Protein 3HFO (pdb70)

CATH classification: 2.30.30.100

Solvent-accessible surface area: 11134 Å² total; per-residue (Å²): 206,56,71,116,19,3,69,117,49,9,82,55,16,29,127,86,131,32,62,0,33,0,38,1,34,33,26,82,27,36,108,7,30,2,136,50,42,31,126,69,0,0,1,4,11,23,140,46,125,87,59,11,13,0,40,15,65,0,0,0,19,3,3,43,159,194,45,81,123,79,91,61,100,100,20,60,75,30,41,151,103,131,32,50,0,38,0,49,3,114,35,47,79,27,22,88,1,40,3,121,44,44,27,130,64,0,0,3,4,22,40,123,96,135,96,40,6,12,0,36,63,76,0,28,51,109,50,48,87,53,216,204,89,54,118,18,5,71,142,64,9,66,84,21,23,142,104,105,30,66,0,40,0,35,28,56,109,29,93,28,57,108,8,23,0,107,99,40,86,125,78,3,1,0,6,11,53,155,94,154,163,73,44,124,7,142,17,84,41,1,0,27,4,7,36,111,163

Nearest PDB structures (foldseek):
  3hfo-assembly1_B  TM=1.015E+00  e=7.539E-12  Synechocystis sp. PCC 6803
  3m4g-assembly1_F  TM=8.958E-01  e=3.807E-05  Pseudomonas aeruginosa
  4mmk-assembly1_A  TM=8.936E-01  e=5.067E-05  Pseudomonas aeruginosa PAO1
  4mml-assembly1_A  TM=9.543E-01  e=1.418E-04  Pseudomonas aeruginosa PAO1
  8bvj-assembly1_X  TM=8.666E-01  e=1.265E-04  Pseudomonas aeruginosa

Organism: Synechocystis sp. (strain ATCC 27184 / PCC 6803 / Kazusa) (NCBI:txid1111708)

Sequence (197 aa):
DSGLPSSVRRQVQLLIKDQTPVEIKLLTGDSLFGTTIRWQDTTDGLGLVDDSERSTIVRLAAIAYITPRDSGLPSSVRQQVQQLLIKDQTPVEIKLLTGDSLFGTIRRWQDTTDGLGLVDDDSSERRSSTIVRLAAIAYITPRRDSGLPSSVRQQVQQLLIKDQTPVEIKLLTGDSLFGTTIRWQDTDGLGLVVDDSERSTIVRRLAAIAYITPRR

Structure (mmCIF, N/CA/C/O backbone):
data_3HFO
#
_entry.id   3HFO
#
_cell.length_a   81.470
_cell.length_b   86.160
_cell.length_c   103.180
_cell.angle_alpha   90.000
_cell.angle_beta   90.000
_cell.angle_gamma   90.000
#
_symmetry.space_group_name_H-M   'F 2 2 2'
#
loop_
_entity.id
_entity.type
_entity.pdbx_description
1 polymer 'Ssr3341 protein'
2 water water
#
loop_
_atom_site.group_PDB
_atom_site.id
_atom_site.type_symbol
_atom_site.label_atom_id
_atom_site.label_alt_id
_atom_site.label_comp_id
_atom_site.label_asym_id
_atom_site.label_entity_id
_atom_site.label_seq_id
_atom_site.pdbx_PDB_ins_code
_atom_site.Cartn_x
_atom_site.Cartn_y
_atom_site.Cartn_z
_atom_site.occupancy
_atom_site.B_iso_or_equiv
_atom_site.auth_seq_id
_atom_site.auth_comp_id
_atom_site.auth_asym_id
_atom_site.auth_atom_id
_atom_site.pdbx_PDB_model_num
ATOM 1 N N . ASP A 1 5 ? 10.965 25.729 2.473 1.00 22.69 5 ASP A N 1
ATOM 2 C CA . ASP A 1 5 ? 11.187 24.485 1.672 1.00 24.15 5 ASP A CA 1
ATOM 3 C C . ASP A 1 5 ? 9.993 23.520 1.780 1.00 23.49 5 ASP A C 1
ATOM 4 O O . ASP A 1 5 ? 9.688 23.066 2.869 1.00 25.94 5 ASP A O 1
ATOM 9 N N . SER A 1 6 ? 9.336 23.163 0.682 1.00 21.75 6 SER A N 1
ATOM 10 C CA . SER A 1 6 ? 8.188 22.252 0.809 1.00 19.23 6 SER A CA 1
ATOM 11 C C . SER A 1 6 ? 8.676 20.818 0.716 1.00 15.68 6 SER A C 1
ATOM 12 O O . SER A 1 6 ? 9.371 20.483 -0.244 1.00 16.32 6 SER A O 1
ATOM 15 N N . GLY A 1 7 ? 8.311 19.963 1.688 1.00 13.13 7 GLY A N 1
ATOM 16 C CA . GLY A 1 7 ? 8.641 18.547 1.656 1.00 13.92 7 GLY A CA 1
ATOM 17 C C . GLY A 1 7 ? 7.735 17.769 0.744 1.00 12.38 7 GLY A C 1
ATOM 18 O O . GLY A 1 7 ? 7.925 16.538 0.616 1.00 12.79 7 GLY A O 1
ATOM 19 N N . LEU A 1 8 ? 6.748 18.413 0.108 1.00 10.89 8 LEU A N 1
ATOM 20 C CA . LEU A 1 8 ? 5.752 17.692 -0.751 1.00 9.42 8 LEU A CA 1
ATOM 21 C C . LEU A 1 8 ? 5.697 18.419 -2.100 1.00 8.68 8 LEU A C 1
ATOM 22 O O . LEU A 1 8 ? 4.683 19.038 -2.454 1.00 10.55 8 LEU A O 1
ATOM 27 N N . PRO A 1 9 ? 6.803 18.376 -2.849 1.00 9.05 9 PRO A N 1
ATOM 28 C CA . PRO A 1 9 ? 6.866 19.265 -4.034 1.00 9.45 9 PRO A CA 1
ATOM 29 C C . PRO A 1 9 ? 5.817 18.854 -5.112 1.00 9.01 9 PRO A C 1
ATOM 30 O O . PRO A 1 9 ? 5.293 19.738 -5.789 1.00 11.17 9 PRO A O 1
ATOM 34 N N . SER A 1 10 ? 5.450 17.567 -5.278 1.00 9.63 10 SER A N 1
ATOM 35 C CA A SER A 1 10 ? 4.421 17.226 -6.265 0.84 10.51 10 SER A CA 1
ATOM 36 C CA B SER A 1 10 ? 4.445 17.263 -6.295 0.16 10.20 10 SER A CA 1
ATOM 37 C C . SER A 1 10 ? 3.122 17.949 -5.958 1.00 10.97 10 SER A C 1
ATOM 38 O O . SER A 1 10 ? 2.491 18.571 -6.819 1.00 12.27 10 SER A O 1
ATOM 43 N N . VAL A 1 11 ? 2.716 17.842 -4.705 1.00 9.85 11 VAL A N 1
ATOM 44 C CA . VAL A 1 11 ? 1.505 18.476 -4.235 1.00 10.42 11 VAL A CA 1
ATOM 45 C C . VAL A 1 11 ? 1.623 19.992 -4.328 1.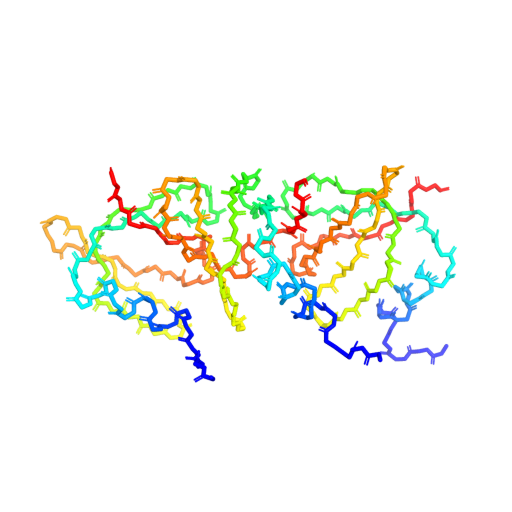00 10.89 11 VAL A C 1
ATOM 46 O O . VAL A 1 11 ? 0.697 20.640 -4.788 1.00 10.89 11 VAL A O 1
ATOM 50 N N . ARG A 1 12 ? 2.737 20.544 -3.886 1.00 11.31 12 ARG A N 1
ATOM 51 C CA A ARG A 1 12 ? 2.930 22.010 -3.887 0.59 12.54 12 ARG A CA 1
ATOM 52 C CA B ARG A 1 12 ? 2.934 22.002 -3.890 0.41 11.71 12 ARG A CA 1
ATOM 53 C C . ARG A 1 12 ? 2.844 22.560 -5.316 1.00 11.60 12 ARG A C 1
ATOM 54 O O . ARG A 1 12 ? 2.234 23.598 -5.560 1.00 12.03 12 ARG A O 1
ATOM 69 N N . GLN A 1 13 ? 3.512 21.895 -6.246 1.00 11.25 13 GLN A N 1
ATOM 70 C CA . GLN A 1 13 ? 3.547 22.384 -7.617 1.00 10.55 13 GLN A CA 1
ATOM 71 C C . GLN A 1 13 ? 2.164 22.308 -8.238 1.00 10.21 13 GLN A C 1
ATOM 72 O O . GLN A 1 13 ? 1.731 23.227 -8.951 1.00 12.26 13 GLN A O 1
ATOM 78 N N . VAL A 1 14 ? 1.406 21.257 -7.950 1.00 8.54 14 VAL A N 1
ATOM 79 C CA . VAL A 1 14 ? 0.041 21.239 -8.483 1.00 9.26 14 VAL A CA 1
ATOM 80 C C . VAL A 1 14 ? -0.799 22.313 -7.817 1.00 9.86 14 VAL A C 1
ATOM 81 O O . VAL A 1 14 ? -1.632 22.968 -8.488 1.00 11.93 14 VAL A O 1
ATOM 85 N N . GLN A 1 15 ? -0.621 22.492 -6.500 1.00 10.35 15 GLN A N 1
ATOM 86 C CA . GLN A 1 15 ? -1.341 23.567 -5.837 1.00 12.91 15 GLN A CA 1
ATOM 87 C C . GLN A 1 15 ? -1.080 24.975 -6.397 1.00 12.59 15 GLN A C 1
ATOM 88 O O . GLN A 1 15 ? -1.986 25.786 -6.512 1.00 14.57 15 GLN A O 1
ATOM 94 N N . LEU A 1 16 ? 0.138 25.255 -6.824 1.00 11.98 16 LEU A N 1
ATOM 95 C CA . LEU A 1 16 ? 0.443 26.543 -7.486 1.00 13.25 16 LEU A CA 1
ATOM 96 C C . LEU A 1 16 ? -0.307 26.666 -8.804 1.00 11.40 16 LEU A C 1
ATOM 97 O O . LEU A 1 16 ? -0.823 27.740 -9.143 1.00 13.18 16 LEU A O 1
ATOM 102 N N . LEU A 1 17 ? -0.403 25.562 -9.539 1.00 9.86 17 LEU A N 1
ATOM 103 C CA . LEU A 1 17 ? -1.131 25.586 -10.813 1.00 9.80 17 LEU A CA 1
ATOM 104 C C . LEU A 1 17 ? -2.627 25.841 -10.553 1.00 9.79 17 LEU A C 1
ATOM 105 O O . LEU A 1 17 ? -3.300 26.523 -11.336 1.00 10.39 17 LEU A O 1
ATOM 110 N N . ILE A 1 18 ? -3.160 25.281 -9.458 1.00 9.94 18 ILE A N 1
ATOM 111 C CA . ILE A 1 18 ? -4.557 25.501 -9.096 1.00 11.14 18 ILE A CA 1
ATOM 112 C C . ILE A 1 18 ? -4.776 26.963 -8.679 1.00 12.59 18 ILE A C 1
ATOM 113 O O . ILE A 1 18 ? -5.671 27.628 -9.178 1.00 11.63 18 ILE A O 1
ATOM 118 N N . LYS A 1 19 ? -3.910 27.454 -7.793 1.00 13.22 19 LYS A N 1
ATOM 119 C CA . LYS A 1 19 ? -4.054 28.821 -7.312 1.00 14.60 19 LYS A CA 1
ATOM 120 C C . LYS A 1 19 ? -3.983 29.846 -8.448 1.00 14.82 19 LYS A C 1
ATOM 121 O O . LYS A 1 19 ? -4.793 30.815 -8.504 1.00 17.32 19 LYS A O 1
ATOM 127 N N . ASP A 1 20 ? -3.000 29.672 -9.327 1.00 14.75 20 ASP A N 1
ATOM 128 C CA . ASP A 1 20 ? -2.770 30.597 -10.408 1.00 15.91 20 ASP A CA 1
ATOM 129 C C . ASP A 1 20 ? -3.704 30.359 -11.589 1.00 14.15 20 ASP A C 1
ATOM 130 O O . ASP A 1 20 ? -3.701 31.148 -12.542 1.00 16.10 20 ASP A O 1
ATOM 135 N N . GLN A 1 21 ? -4.482 29.270 -11.552 1.00 12.65 21 GLN A N 1
ATOM 136 C CA . GLN A 1 21 ? -5.370 28.894 -12.682 1.00 12.72 21 GLN A CA 1
ATOM 137 C C . GLN A 1 21 ? -4.541 28.842 -13.944 1.00 11.55 21 GLN A C 1
ATOM 138 O O . GLN A 1 21 ? -4.914 29.346 -14.989 1.00 14.14 21 GLN A O 1
ATOM 144 N N . THR A 1 22 ? -3.400 28.178 -13.859 1.00 11.66 22 THR A N 1
ATOM 145 C CA . THR A 1 22 ? -2.482 28.099 -14.975 1.00 12.38 22 THR A CA 1
ATOM 146 C C . THR A 1 22 ? -2.975 27.032 -15.966 1.00 11.66 22 THR A C 1
ATOM 147 O O . THR A 1 22 ? -3.187 25.873 -15.605 1.00 11.55 22 THR A O 1
ATOM 151 N N . PRO A 1 23 ? -3.152 27.386 -17.234 1.00 12.04 23 PRO A N 1
ATOM 152 C CA . PRO A 1 23 ? -3.506 26.326 -18.188 1.00 12.67 23 PRO A CA 1
ATOM 153 C C . PRO A 1 23 ? -2.394 25.291 -18.294 1.00 9.82 23 PRO A C 1
ATOM 154 O O . PRO A 1 23 ? -1.221 25.639 -18.350 1.00 11.26 23 PRO A O 1
ATOM 158 N N . VAL A 1 24 ? -2.783 24.028 -18.430 1.00 9.44 24 VAL A N 1
ATOM 159 C CA . VAL A 1 24 ? -1.815 22.938 -18.490 1.00 9.47 24 VAL A CA 1
ATOM 160 C C . VAL A 1 24 ? -2.179 21.941 -19.591 1.00 8.35 24 VAL A C 1
ATOM 161 O O . VAL A 1 24 ? -3.315 21.894 -20.126 1.00 10.33 24 VAL A O 1
ATOM 165 N N . GLU A 1 25 ? -1.176 21.139 -19.917 1.00 8.51 25 GLU A N 1
ATOM 166 C CA . GLU A 1 25 ? -1.359 19.901 -20.645 1.00 8.51 25 GLU A CA 1
ATOM 167 C C . GLU A 1 25 ? -1.149 18.769 -19.667 1.00 7.92 25 GLU A C 1
ATOM 168 O O . GLU A 1 25 ? -0.168 18.792 -18.892 1.00 8.84 25 GLU A O 1
ATOM 174 N N . ILE A 1 26 ? -2.061 17.801 -19.675 1.00 7.55 26 ILE A N 1
ATOM 175 C CA . ILE A 1 26 ? -1.872 16.605 -18.913 1.00 7.71 26 ILE A CA 1
ATOM 176 C C . ILE A 1 26 ? -1.726 15.447 -19.895 1.00 7.41 26 ILE A C 1
ATOM 177 O O . ILE A 1 26 ? -2.670 15.108 -20.622 1.00 7.68 26 ILE A O 1
ATOM 182 N N . LYS A 1 27 ? -0.536 14.861 -19.955 1.00 7.50 27 LYS A N 1
ATOM 183 C CA . LYS A 1 27 ? -0.305 13.689 -20.800 1.00 7.16 27 LYS A CA 1
ATOM 184 C C . LYS A 1 27 ? -0.697 12.462 -19.987 1.00 6.76 27 LYS A C 1
ATOM 185 O O . LYS A 1 27 ? -0.193 12.279 -18.867 1.00 7.43 27 LYS A O 1
ATOM 191 N N . LEU A 1 28 ? -1.599 11.663 -20.552 1.00 7.03 28 LEU A N 1
ATOM 192 C CA . LEU A 1 28 ? -2.060 10.460 -19.887 1.00 7.17 28 LEU A CA 1
ATOM 193 C C . LEU A 1 28 ? -1.238 9.247 -20.315 1.00 7.45 28 LEU A C 1
ATOM 194 O O . LEU A 1 28 ? -0.598 9.277 -21.369 1.00 7.83 28 LEU A O 1
ATOM 199 N N . LEU A 1 29 ? -1.320 8.168 -19.523 1.00 7.69 29 LEU A N 1
ATOM 200 C CA . LEU A 1 29 ? -0.609 6.945 -19.865 1.00 8.34 29 LEU A CA 1
ATOM 201 C C . LEU A 1 29 ? -1.210 6.253 -21.089 1.00 8.88 29 LEU A C 1
ATOM 202 O O . LEU A 1 29 ? -0.656 5.270 -21.561 1.00 11.09 29 LEU A O 1
ATOM 207 N N . THR A 1 30 ? -2.338 6.741 -21.613 1.00 8.62 30 THR A N 1
ATOM 208 C CA . THR A 1 30 ? -2.859 6.278 -22.911 1.00 9.28 30 THR A CA 1
ATOM 209 C C . THR A 1 30 ? -2.018 6.830 -24.068 1.00 9.76 30 THR A C 1
ATOM 210 O O . THR A 1 30 ? -2.180 6.410 -25.2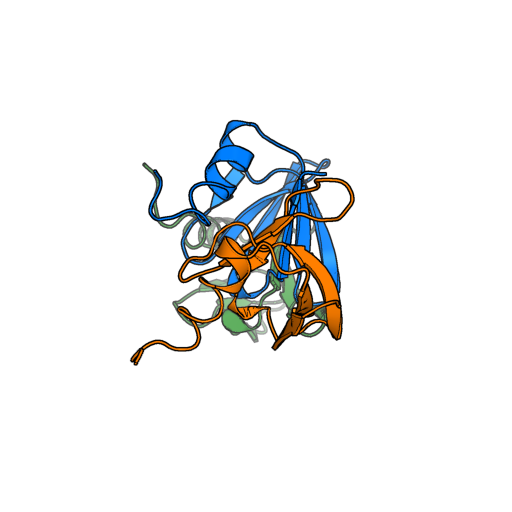04 1.00 11.90 30 THR A O 1
ATOM 214 N N . GLY A 1 31 ? -1.150 7.813 -23.787 1.00 8.91 31 GLY A N 1
ATOM 215 C CA . GLY A 1 31 ? -0.415 8.478 -24.850 1.00 8.87 31 GLY A CA 1
ATOM 216 C C . GLY A 1 31 ? -1.120 9.732 -25.343 1.00 9.53 31 GLY A C 1
ATOM 217 O O . GLY A 1 31 ? -0.505 10.512 -26.094 1.00 10.47 31 GLY A O 1
ATOM 218 N N . ASP A 1 32 ? -2.368 9.967 -24.907 1.00 9.36 32 ASP A N 1
ATOM 219 C CA . ASP A 1 32 ? -3.112 11.122 -25.372 1.00 9.84 32 ASP A CA 1
ATOM 220 C C . ASP A 1 32 ? -3.099 12.209 -24.281 1.00 7.86 32 ASP A C 1
ATOM 221 O O . ASP A 1 32 ? -2.940 11.885 -23.089 1.00 8.70 32 ASP A O 1
ATOM 226 N N . SER A 1 33 ? -3.349 13.454 -24.656 1.00 10.48 33 SER A N 1
ATOM 227 C CA . SER A 1 33 ? -3.310 14.518 -23.680 1.00 9.81 33 SER A CA 1
ATOM 228 C C . SER A 1 33 ? -4.645 15.187 -23.534 1.00 11.07 33 SER A C 1
ATOM 229 O O . SER A 1 33 ? -5.457 15.216 -24.469 1.00 11.41 33 SER A O 1
ATOM 232 N N . LEU A 1 34 ? -4.832 15.800 -22.358 1.00 9.07 34 LEU A N 1
ATOM 233 C CA . LEU A 1 34 ? -5.948 16.678 -22.048 1.00 9.19 34 LEU A CA 1
ATOM 234 C C . LEU A 1 34 ? -5.389 18.067 -21.800 1.00 8.05 34 LEU A C 1
ATOM 235 O O . LEU A 1 34 ? -4.263 18.217 -21.395 1.00 9.44 34 LEU A O 1
ATOM 240 N N . PHE A 1 35 ? -6.215 19.080 -22.041 1.00 8.73 35 PHE A N 1
ATOM 241 C CA . PHE A 1 35 ? -5.793 20.478 -21.909 1.00 9.47 35 PHE A CA 1
ATOM 242 C C . PHE A 1 35 ? -6.834 21.185 -21.077 1.00 9.00 35 PHE A C 1
ATOM 243 O O . PHE A 1 35 ? -8.045 21.029 -21.330 1.00 12.73 35 PHE A O 1
ATOM 251 N N . GLY A 1 36 ? -6.403 21.971 -20.082 1.00 8.78 36 GLY A N 1
ATOM 252 C CA . GLY A 1 36 ? -7.376 22.647 -19.236 1.00 10.55 36 GLY A CA 1
ATOM 253 C C . GLY A 1 36 ? -6.696 23.277 -18.054 1.00 10.12 36 GLY A C 1
ATOM 254 O O . GLY A 1 36 ? -5.488 23.503 -18.059 1.00 12.15 36 GLY A O 1
ATOM 255 N N . THR A 1 37 ? -7.494 23.610 -17.050 1.00 8.91 37 THR A N 1
ATOM 256 C CA A THR A 1 37 ? -7.033 24.221 -15.810 0.66 9.19 37 THR A CA 1
ATOM 257 C CA B THR A 1 37 ? -6.962 24.161 -15.817 0.34 9.34 37 THR A CA 1
ATOM 258 C C . THR A 1 37 ? -7.359 23.254 -14.681 1.00 9.02 37 THR A C 1
ATOM 259 O O . THR A 1 37 ? -8.470 22.689 -14.641 1.00 10.10 37 THR A O 1
ATOM 266 N N . ILE A 1 38 ? -6.412 23.043 -13.773 1.00 8.66 38 ILE A N 1
ATOM 267 C CA . ILE A 1 38 ? -6.663 22.107 -12.684 1.00 8.99 38 ILE A CA 1
ATOM 268 C C . ILE A 1 38 ? -7.400 22.879 -11.568 1.00 9.83 38 ILE A C 1
ATOM 269 O O . ILE A 1 38 ? -6.968 23.968 -11.199 1.00 11.00 38 ILE A O 1
ATOM 274 N N . ARG A 1 39 ? -8.472 22.301 -11.026 1.00 9.77 39 ARG A N 1
ATOM 275 C CA . ARG A 1 39 ? -9.292 22.986 -10.038 1.00 12.06 39 ARG A CA 1
ATOM 276 C C . ARG A 1 39 ? -9.120 22.420 -8.629 1.00 10.74 39 ARG A C 1
ATOM 277 O O . ARG A 1 39 ? -9.331 23.143 -7.662 1.00 12.54 39 ARG A O 1
ATOM 285 N N . TRP A 1 40 ? -8.728 21.146 -8.510 1.00 9.88 40 TRP A N 1
ATOM 286 C CA . TRP A 1 40 ? -8.499 20.492 -7.233 1.00 9.33 40 TRP A CA 1
ATOM 287 C C . TRP A 1 40 ? -7.655 19.270 -7.452 1.00 8.27 40 TRP A C 1
ATOM 288 O O . TRP A 1 40 ? -7.553 18.752 -8.581 1.00 8.87 40 TRP A O 1
ATOM 299 N N . GLN A 1 41 ? -7.072 18.759 -6.368 1.00 8.78 41 GLN A N 1
ATOM 300 C CA . GLN A 1 41 ? -6.355 17.506 -6.394 1.00 9.06 41 GLN A CA 1
ATOM 301 C C . GLN A 1 41 ? -6.619 16.801 -5.076 1.00 8.93 41 GLN A C 1
ATOM 302 O O . GLN A 1 41 ? -6.902 17.428 -4.058 1.00 10.01 41 GLN A O 1
ATOM 308 N N . ASP A 1 42 ? -6.540 15.477 -5.099 1.00 8.63 42 ASP A N 1
ATOM 309 C CA . ASP A 1 42 ? -6.421 14.702 -3.872 1.00 9.37 42 ASP A CA 1
ATOM 310 C C . ASP A 1 42 ? -5.476 13.527 -4.113 1.00 9.88 42 ASP A C 1
ATOM 311 O O . ASP A 1 42 ? -4.632 13.599 -5.006 1.00 13.95 42 ASP A O 1
ATOM 316 N N . THR A 1 43 ? -5.481 12.520 -3.263 1.00 10.71 43 THR A N 1
ATOM 317 C CA A THR A 1 43 ? -4.467 11.492 -3.483 0.81 12.18 43 THR A CA 1
ATOM 318 C CA B THR A 1 43 ? -4.526 11.428 -3.399 0.19 12.04 43 THR A CA 1
ATOM 319 C C . THR A 1 43 ? -4.784 10.555 -4.626 1.00 12.81 43 THR A C 1
ATOM 320 O O . THR A 1 43 ? -3.898 9.850 -5.101 1.00 16.59 43 THR A O 1
ATOM 327 N N . ASP A 1 44 ? -6.012 10.555 -5.095 1.00 10.41 44 ASP A N 1
ATOM 328 C CA . ASP A 1 44 ? -6.376 9.687 -6.202 1.00 11.09 44 ASP A CA 1
ATOM 329 C C . ASP A 1 44 ? -6.667 10.342 -7.541 1.00 8.74 44 ASP A C 1
ATOM 330 O O . ASP A 1 44 ? -6.648 9.670 -8.553 1.00 10.42 44 ASP A O 1
ATOM 335 N N . GLY A 1 45 ? -6.981 11.630 -7.535 1.00 10.18 45 GLY A N 1
ATOM 336 C CA . GLY A 1 45 ? -7.389 12.279 -8.760 1.00 8.95 45 GLY A CA 1
ATOM 337 C C . GLY A 1 45 ? -7.182 13.768 -8.727 1.00 8.59 45 GLY A C 1
ATOM 338 O O . GLY A 1 45 ? -6.798 14.373 -7.712 1.00 9.85 45 GLY A O 1
ATOM 339 N N . LEU A 1 46 ? -7.426 14.373 -9.890 1.00 8.40 46 LEU A N 1
ATOM 340 C CA . LEU A 1 46 ? -7.540 15.798 -9.937 1.00 9.22 46 LEU A CA 1
ATOM 341 C C . LEU A 1 46 ? -8.717 16.166 -10.813 1.00 7.94 46 LEU A C 1
ATOM 342 O O . LEU A 1 46 ? -9.187 15.371 -11.635 1.00 8.90 46 LEU A O 1
ATOM 347 N N . GLY A 1 47 ? -9.209 17.386 -10.612 1.00 8.62 47 GLY A N 1
ATOM 348 C CA . GLY A 1 47 ? -10.283 17.939 -11.431 1.00 8.43 47 GLY A CA 1
ATOM 349 C C . GLY A 1 47 ? -9.719 18.852 -12.489 1.00 8.43 47 GLY A C 1
ATOM 350 O O . GLY A 1 47 ? -9.060 19.836 -12.171 1.00 10.66 47 GLY A O 1
ATOM 351 N N . LEU A 1 48 ? -9.987 18.534 -13.757 1.00 8.91 48 LEU A N 1
ATOM 352 C CA . LEU A 1 48 ? -9.509 19.344 -14.862 1.00 9.47 48 LEU A CA 1
ATOM 353 C C . LEU A 1 48 ? -10.695 19.959 -15.539 1.00 10.43 48 LEU A C 1
ATOM 354 O O . LEU A 1 48 ? -11.641 19.264 -15.873 1.00 14.05 48 LEU A O 1
ATOM 359 N N . VAL A 1 49 ? -10.666 21.272 -15.719 1.00 10.23 49 VAL A N 1
ATOM 360 C CA . VAL A 1 49 ? -11.773 21.898 -16.427 1.00 11.74 49 VAL A CA 1
ATOM 361 C C . VAL A 1 49 ? -11.233 22.409 -17.766 1.00 11.02 49 VAL A C 1
ATOM 362 O O . VAL A 1 49 ? -10.242 23.170 -17.817 1.00 13.04 49 VAL A O 1
ATOM 366 N N . ASP A 1 50 ? -11.819 21.979 -18.872 1.00 15.58 50 ASP A N 1
ATOM 367 C CA . ASP A 1 50 ? -11.313 22.551 -20.123 1.00 21.58 50 ASP A CA 1
ATOM 368 C C . ASP A 1 50 ? -11.994 23.855 -20.463 1.00 24.99 50 ASP A C 1
ATOM 369 O O . ASP A 1 50 ? -12.788 24.381 -19.668 1.00 23.17 50 ASP A O 1
ATOM 374 N N . ASP A 1 51 ? -11.645 24.362 -21.638 1.00 29.91 51 ASP A N 1
ATOM 375 C CA . ASP A 1 51 ? -12.231 25.542 -22.261 1.00 34.90 51 ASP A CA 1
ATOM 376 C C . ASP A 1 51 ? -13.752 25.517 -22.461 1.00 35.08 51 ASP A C 1
ATOM 377 O O . ASP A 1 51 ? -14.368 26.585 -22.601 1.00 38.37 51 ASP A O 1
ATOM 382 N N . SER A 1 52 ? -14.347 24.322 -22.551 1.00 36.43 52 SER A N 1
ATOM 383 C CA . SER A 1 52 ? -15.803 24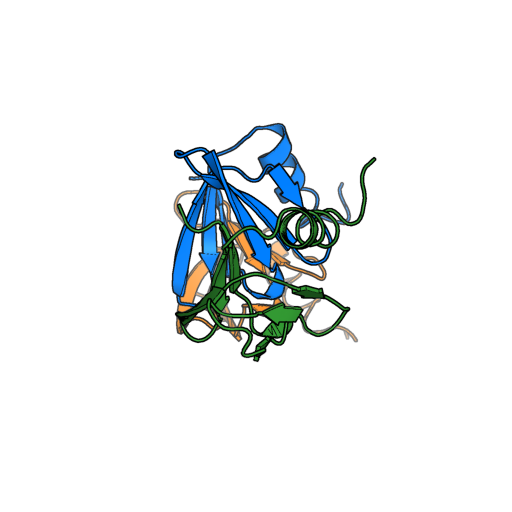.229 -22.751 1.00 36.40 52 SER A CA 1
ATOM 384 C C . SER A 1 52 ? -16.457 24.120 -21.391 1.00 35.15 52 SER A C 1
ATOM 385 O O . SER A 1 52 ? -17.645 23.836 -21.275 1.00 36.18 52 SER A O 1
ATOM 388 N N . GLU A 1 53 ? -15.648 24.316 -20.348 1.00 34.93 53 GLU A N 1
ATOM 389 C CA . GLU A 1 53 ? -16.158 24.202 -18.983 1.00 32.42 53 GLU A CA 1
ATOM 390 C C . GLU A 1 53 ? -16.629 22.787 -18.763 1.00 32.38 53 GLU A C 1
ATOM 391 O O . GLU A 1 53 ? -17.551 22.551 -17.968 1.00 35.75 53 GLU A O 1
ATOM 397 N N . ARG A 1 54 ? -15.997 21.849 -19.476 1.00 28.86 54 ARG A N 1
ATOM 398 C CA . ARG A 1 54 ? -16.209 20.410 -19.239 1.00 25.66 54 ARG A CA 1
ATOM 399 C C . ARG A 1 54 ? -15.297 20.059 -18.038 1.00 22.37 54 ARG A C 1
ATOM 400 O O . ARG A 1 54 ? -14.081 20.309 -18.051 1.00 20.95 54 ARG A O 1
ATOM 408 N N . SER A 1 55 ? -15.902 19.520 -16.989 1.00 21.23 55 SER A N 1
ATOM 409 C CA . SER A 1 55 ? -15.205 19.039 -15.813 1.00 21.75 55 SER A CA 1
ATOM 410 C C . SER A 1 55 ? -14.846 17.560 -16.005 1.00 18.30 55 SER A C 1
ATOM 411 O O . SER A 1 55 ? -15.716 16.752 -16.333 1.00 23.82 55 SER A O 1
ATOM 414 N N . THR A 1 56 ? -13.579 17.230 -15.805 1.00 11.57 56 THR A N 1
ATOM 415 C CA . THR A 1 56 ? -13.117 15.856 -15.953 1.00 9.99 56 THR A CA 1
ATOM 416 C C . THR A 1 56 ? -12.394 15.445 -14.700 1.00 9.53 56 THR A C 1
ATOM 417 O O . THR A 1 56 ? -11.607 16.207 -14.161 1.00 11.14 56 THR A O 1
ATOM 421 N N . ILE A 1 57 ? -12.716 14.261 -14.170 1.00 8.06 57 ILE A N 1
ATOM 422 C CA . ILE A 1 57 ? -11.998 13.694 -13.060 1.00 8.51 57 ILE A CA 1
ATOM 423 C C . ILE A 1 57 ? -10.898 12.820 -13.671 1.00 7.20 57 ILE A C 1
ATOM 424 O O . ILE A 1 57 ? -11.184 11.812 -14.325 1.00 7.98 57 ILE A O 1
ATOM 429 N N . VAL A 1 58 ? -9.641 13.205 -13.449 1.00 7.56 58 VAL A N 1
ATOM 430 C CA . VAL A 1 58 ? -8.509 12.452 -13.989 1.00 7.77 58 VAL A CA 1
ATOM 431 C C . VAL A 1 58 ? -7.874 11.664 -12.866 1.00 9.10 58 VAL A C 1
ATOM 432 O O . VAL A 1 58 ? -7.508 12.242 -11.833 1.00 10.67 58 VAL A O 1
ATOM 436 N N . ARG A 1 59 ? -7.729 10.353 -13.048 1.00 7.78 59 ARG A N 1
ATOM 437 C CA . ARG A 1 59 ? -7.051 9.554 -12.036 1.00 8.51 59 ARG A CA 1
ATOM 438 C C . ARG A 1 59 ? -5.548 9.850 -12.026 1.00 7.81 59 ARG A C 1
ATOM 439 O O . ARG A 1 59 ? -4.917 9.800 -13.075 1.00 7.01 59 ARG A O 1
ATOM 447 N N . LEU A 1 60 ? -4.961 10.136 -10.853 1.00 8.40 60 LEU A N 1
ATOM 448 C CA . LEU A 1 60 ? -3.534 10.492 -10.858 1.00 9.00 60 LEU A CA 1
ATOM 449 C C . LEU A 1 60 ? -2.675 9.329 -11.340 1.00 8.60 60 LEU A C 1
ATOM 450 O O . LEU A 1 60 ? -1.645 9.576 -11.981 1.00 8.91 60 LEU A O 1
ATOM 455 N N . ALA A 1 61 ? -3.067 8.072 -11.048 1.00 8.67 61 ALA A N 1
ATOM 456 C CA . ALA A 1 61 ? -2.278 6.923 -11.458 1.00 9.26 61 ALA A CA 1
ATOM 457 C C . ALA A 1 61 ? -2.212 6.842 -12.978 1.00 8.47 61 ALA A C 1
ATOM 458 O O . ALA A 1 61 ? -1.307 6.219 -13.522 1.00 9.60 61 ALA A O 1
ATOM 460 N N . ALA A 1 62 ? -3.164 7.483 -13.670 1.00 8.09 62 ALA A N 1
ATOM 461 C CA . ALA A 1 62 ? -3.218 7.491 -15.131 1.00 7.79 62 ALA A CA 1
ATOM 462 C C . ALA A 1 62 ? -2.436 8.614 -15.783 1.00 7.09 62 ALA A C 1
ATOM 463 O O . ALA A 1 62 ? -2.348 8.684 -17.003 1.00 7.78 62 ALA A O 1
ATOM 465 N N . ILE A 1 63 ? -1.840 9.496 -14.977 1.00 7.30 63 ILE A N 1
ATOM 466 C CA . ILE A 1 63 ? -1.154 10.665 -15.531 1.00 7.04 63 ILE A CA 1
ATOM 467 C C . ILE A 1 63 ? 0.319 10.280 -15.734 1.00 7.09 63 ILE A C 1
ATOM 468 O O . ILE A 1 63 ? 0.980 9.732 -14.841 1.00 8.18 63 ILE A O 1
ATOM 473 N N . ALA A 1 64 ? 0.839 10.629 -16.911 1.00 6.91 64 ALA A N 1
ATOM 474 C CA . ALA A 1 64 ? 2.275 10.576 -17.142 1.00 6.53 64 ALA A CA 1
ATOM 475 C C . ALA A 1 64 ? 2.933 11.857 -16.651 1.00 7.10 64 ALA A C 1
ATOM 476 O O . ALA A 1 64 ? 3.884 11.799 -15.878 1.00 7.15 64 ALA A O 1
ATOM 478 N N . TYR A 1 65 ? 2.458 13.019 -17.126 1.00 7.32 65 TYR A N 1
ATOM 479 C CA . TYR A 1 65 ? 3.050 14.291 -16.652 1.00 6.80 65 TYR A CA 1
ATOM 480 C C . TYR A 1 65 ? 2.072 15.430 -16.830 1.00 6.74 65 TYR A C 1
ATOM 481 O O . TYR A 1 65 ? 1.090 15.333 -17.595 1.00 7.50 65 TYR A O 1
ATOM 490 N N . ILE A 1 66 ? 2.396 16.508 -16.129 1.00 8.17 66 ILE A N 1
ATOM 491 C CA . ILE A 1 66 ? 1.601 17.744 -16.189 1.00 8.74 66 ILE A CA 1
ATOM 492 C C . ILE A 1 66 ? 2.589 18.868 -16.529 1.00 7.89 66 ILE A C 1
ATOM 493 O O . ILE A 1 66 ? 3.650 18.964 -15.893 1.00 8.87 66 ILE A O 1
ATOM 498 N N . THR A 1 67 ? 2.266 19.671 -17.532 1.00 8.80 67 THR A N 1
ATOM 499 C CA . THR A 1 67 ? 3.161 20.788 -17.812 1.00 10.28 67 THR A CA 1
ATOM 500 C C . THR A 1 67 ? 2.341 22.047 -18.124 1.00 10.29 67 THR A C 1
ATOM 501 O O . THR A 1 67 ? 1.324 21.982 -18.849 1.00 10.81 67 THR A O 1
ATOM 505 N N . PRO A 1 68 ? 2.756 23.194 -17.574 1.00 12.85 68 PRO A N 1
ATOM 506 C CA . PRO A 1 68 ? 2.047 24.434 -17.885 1.00 15.39 68 PRO A CA 1
ATOM 507 C C . PRO A 1 68 ? 2.202 24.670 -19.345 1.00 18.05 68 PRO A C 1
ATOM 508 O O . PRO A 1 68 ? 3.280 24.418 -19.916 1.00 20.84 68 PRO A O 1
ATOM 512 N N . ARG A 1 69 ? 1.156 25.159 -19.983 1.00 18.08 69 ARG A N 1
ATOM 513 C CA . ARG A 1 69 ? 1.356 25.430 -21.380 1.00 20.84 69 ARG A CA 1
ATOM 514 C C . ARG A 1 69 ? 2.151 26.721 -21.622 1.00 24.62 69 ARG A C 1
ATOM 515 O O . ARG A 1 69 ? 2.088 27.698 -20.855 1.00 24.90 69 ARG A O 1
ATOM 523 N N . ASP B 1 5 ? 27.422 3.804 0.237 1.00 36.91 5 ASP B N 1
ATOM 524 C CA . ASP B 1 5 ? 26.845 2.996 1.306 1.00 37.70 5 ASP B CA 1
ATOM 525 C C . ASP B 1 5 ? 25.395 3.404 1.609 1.00 33.98 5 ASP B C 1
ATOM 526 O O . ASP B 1 5 ? 25.084 3.746 2.743 1.00 32.90 5 ASP B O 1
ATOM 531 N N . SER B 1 6 ? 24.520 3.383 0.605 1.00 34.15 6 SER B N 1
ATOM 532 C CA . SER B 1 6 ? 23.117 3.806 0.805 1.00 32.66 6 SER B CA 1
ATOM 533 C C . SER B 1 6 ? 22.143 2.606 0.781 1.00 28.71 6 SER B C 1
ATOM 534 O O . SER B 1 6 ? 22.221 1.746 -0.106 1.00 27.01 6 SER B O 1
ATOM 537 N N . GLY B 1 7 ? 21.257 2.536 1.773 1.00 24.18 7 GLY B N 1
ATOM 538 C CA . GLY B 1 7 ? 20.130 1.614 1.737 1.00 19.81 7 GLY B CA 1
ATOM 539 C C . GLY B 1 7 ? 18.949 1.896 0.796 1.00 23.38 7 GLY B C 1
ATOM 540 O O . GLY B 1 7 ? 18.041 1.049 0.617 1.00 29.28 7 GLY B O 1
ATOM 541 N N . LEU B 1 8 ? 18.967 3.082 0.200 1.00 17.85 8 LEU B N 1
ATOM 542 C CA . LEU B 1 8 ? 17.921 3.639 -0.724 1.00 10.36 8 LEU B CA 1
ATOM 543 C C . LEU B 1 8 ? 18.614 4.103 -2.014 1.00 8.88 8 LEU B C 1
ATOM 544 O O . LEU B 1 8 ? 18.624 5.309 -2.362 1.00 8.98 8 LEU B O 1
ATOM 549 N N . PRO B 1 9 ? 19.233 3.175 -2.745 1.00 9.41 9 PRO B N 1
ATOM 550 C CA . PRO B 1 9 ? 20.013 3.581 -3.925 1.00 10.75 9 PRO B CA 1
ATOM 551 C C . PRO B 1 9 ? 19.194 4.286 -5.003 1.00 10.55 9 PRO B C 1
ATOM 552 O O . PRO B 1 9 ? 19.746 5.153 -5.682 1.00 13.12 9 PRO B O 1
ATOM 556 N N A SER B 1 10 ? 17.911 3.957 -5.194 0.79 10.34 10 SER B N 1
ATOM 557 N N B SER B 1 10 ? 17.915 3.973 -5.167 0.21 10.81 10 SER B N 1
ATOM 558 C CA A SER B 1 10 ? 17.146 4.644 -6.258 0.79 11.79 10 SER B CA 1
ATOM 559 C CA B SER B 1 10 ? 17.149 4.619 -6.237 0.21 11.34 10 SER B CA 1
ATOM 560 C C A SER B 1 10 ? 17.059 6.123 -5.923 0.79 10.47 10 SER B C 1
ATOM 561 C C B SER B 1 10 ? 16.867 6.094 -5.958 0.21 11.54 10 SER B C 1
ATOM 562 O O A SER B 1 10 ? 17.340 6.961 -6.769 0.79 12.55 10 SER B O 1
ATOM 563 O O B SER B 1 10 ? 16.795 6.899 -6.877 0.21 11.94 10 SER B O 1
ATOM 568 N N . VAL B 1 11 ? 16.676 6.431 -4.690 1.00 11.75 11 VAL B N 1
ATOM 569 C CA . VAL B 1 11 ? 16.554 7.808 -4.252 1.00 13.88 11 VAL B CA 1
ATOM 570 C C . VAL B 1 11 ? 17.895 8.486 -4.269 1.00 11.79 11 VAL B C 1
ATOM 571 O O . VAL B 1 11 ? 18.019 9.626 -4.736 1.00 12.06 11 VAL B O 1
ATOM 575 N N . ARG B 1 12 ? 18.923 7.817 -3.761 1.00 13.16 12 ARG B N 1
ATOM 576 C CA . ARG B 1 12 ? 20.263 8.408 -3.738 1.00 13.54 12 ARG B CA 1
ATOM 577 C C . ARG B 1 12 ? 20.778 8.709 -5.156 1.00 11.58 12 ARG B C 1
ATOM 578 O O . ARG B 1 12 ? 21.351 9.763 -5.397 1.00 12.48 12 ARG B O 1
ATOM 586 N N . GLN B 1 13 ? 20.572 7.789 -6.093 1.00 11.20 13 GLN B N 1
ATOM 587 C CA A GLN B 1 13 ? 21.016 8.028 -7.434 0.64 10.30 13 GLN B CA 1
ATOM 588 C CA B GLN B 1 13 ? 21.012 8.032 -7.469 0.36 11.81 13 GLN B CA 1
ATOM 589 C C . GLN B 1 13 ? 20.277 9.205 -8.086 1.00 9.06 13 GLN B C 1
ATOM 590 O O . GLN B 1 13 ? 20.885 10.004 -8.802 1.00 10.32 13 GLN B O 1
ATOM 601 N N . VAL B 1 14 ? 18.973 9.331 -7.809 1.00 9.09 14 VAL B N 1
ATOM 602 C CA . VAL B 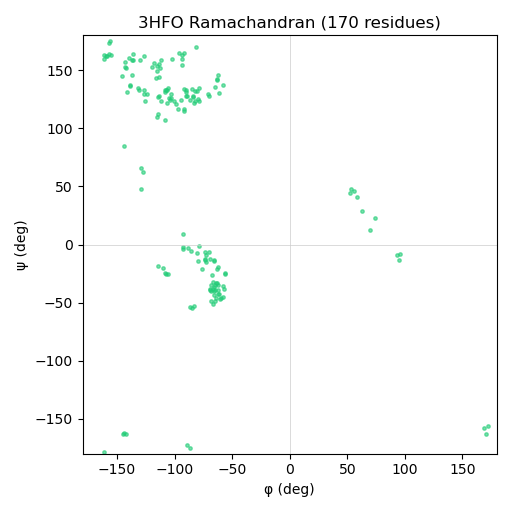1 14 ? 18.236 10.473 -8.362 1.00 8.74 14 VAL B CA 1
ATOM 603 C C . VAL B 1 14 ? 18.737 11.745 -7.657 1.00 8.97 14 VAL B C 1
ATOM 604 O O . VAL B 1 14 ? 18.893 12.781 -8.305 1.00 10.03 14 VAL B O 1
ATOM 608 N N . GLN B 1 15 ? 19.014 11.704 -6.352 1.00 8.92 15 GLN B N 1
ATOM 609 C CA A GLN B 1 15 ? 19.616 12.840 -5.629 0.33 10.50 15 GLN B CA 1
ATOM 610 C CA B GLN B 1 15 ? 19.490 12.922 -5.731 0.67 11.93 15 GLN B CA 1
ATOM 611 C C . GLN B 1 15 ? 20.854 13.309 -6.324 1.00 10.34 15 GLN B C 1
ATOM 612 O O . GLN B 1 15 ? 21.105 14.518 -6.487 1.00 11.37 15 GLN B O 1
ATOM 623 N N . LEU B 1 16 ? 21.690 12.338 -6.734 1.00 10.34 16 LEU B N 1
ATOM 624 C CA . LEU B 1 16 ? 22.932 12.703 -7.408 1.00 11.46 16 LEU B CA 1
ATOM 625 C C . LEU B 1 16 ? 22.662 13.371 -8.777 1.00 8.85 16 LEU B C 1
ATOM 626 O O . LEU B 1 16 ? 23.344 14.341 -9.163 1.00 10.20 16 LEU B O 1
ATOM 631 N N . LEU B 1 17 ? 21.733 12.817 -9.545 1.00 8.86 17 LEU B N 1
ATOM 632 C CA . LEU B 1 17 ? 21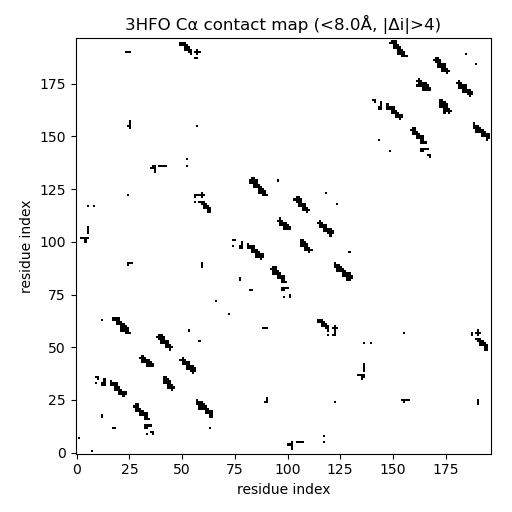.341 13.416 -10.822 1.00 8.20 17 LEU B CA 1
ATOM 633 C C . LEU B 1 17 ? 20.861 14.872 -10.609 1.00 7.40 17 LEU B C 1
ATOM 634 O O . LEU B 1 17 ? 21.166 15.752 -11.424 1.00 8.33 17 LEU B O 1
ATOM 639 N N . ILE B 1 18 ? 20.138 15.132 -9.508 1.00 7.78 18 ILE B N 1
ATOM 640 C CA . ILE B 1 18 ? 19.669 16.487 -9.207 1.00 8.54 18 ILE B CA 1
ATOM 641 C C . ILE B 1 18 ? 20.873 17.394 -8.908 1.00 8.68 18 ILE B C 1
ATOM 642 O O . ILE B 1 18 ? 21.029 18.450 -9.480 1.00 8.77 18 ILE B O 1
ATOM 647 N N . LYS B 1 19 ? 21.738 16.961 -8.004 1.00 8.68 19 LYS B N 1
ATOM 648 C CA . LYS B 1 19 ? 22.851 17.768 -7.564 1.00 11.34 19 LYS B CA 1
ATOM 649 C C . LYS B 1 19 ? 23.793 18.077 -8.727 1.00 11.00 19 LYS B C 1
ATOM 650 O O . LYS B 1 19 ? 24.319 19.165 -8.840 1.00 12.66 19 LYS B O 1
ATOM 656 N N . ASP B 1 20 ? 24.058 17.086 -9.552 1.00 8.67 20 ASP B N 1
ATOM 657 C CA . ASP B 1 20 ? 24.962 17.187 -10.666 1.00 10.22 20 ASP B CA 1
ATOM 658 C C . ASP B 1 20 ? 24.353 17.863 -11.899 1.00 9.07 20 ASP B C 1
ATOM 659 O O . ASP B 1 20 ? 25.042 18.178 -12.882 1.00 10.17 20 ASP B O 1
ATOM 664 N N . GLN B 1 21 ? 23.040 18.001 -11.909 1.00 8.41 21 GLN B N 1
ATOM 665 C CA . GLN B 1 21 ? 22.281 18.554 -13.039 1.00 7.73 21 GLN B CA 1
ATOM 666 C C . GLN B 1 21 ? 22.543 17.735 -14.285 1.00 7.44 21 GLN B C 1
ATOM 667 O O . GLN B 1 21 ? 22.724 18.275 -15.362 1.00 8.14 21 GLN B O 1
ATOM 673 N N . THR B 1 22 ? 22.585 16.407 -14.103 1.00 7.68 22 THR B N 1
ATOM 674 C CA . THR B 1 22 ? 22.901 15.517 -15.206 1.00 8.63 22 THR B CA 1
ATOM 675 C C . THR B 1 22 ? 21.722 15.511 -16.204 1.00 7.22 22 THR B C 1
ATOM 676 O O . THR B 1 22 ? 20.587 15.239 -15.841 1.00 7.98 22 THR B O 1
ATOM 680 N N . PRO B 1 23 ? 22.015 15.758 -17.484 1.00 7.74 23 PRO B N 1
ATOM 681 C CA . PRO B 1 23 ? 20.938 15.640 -18.459 1.00 8.83 23 PRO B CA 1
ATOM 682 C C . PRO B 1 23 ? 20.482 14.174 -18.525 1.00 7.02 23 PRO B C 1
ATOM 683 O O . PRO B 1 23 ? 21.324 13.277 -18.580 1.00 7.56 23 PRO B O 1
ATOM 687 N N . VAL B 1 24 ? 19.170 13.943 -18.533 1.00 7.06 24 VAL B N 1
ATOM 688 C CA . VAL B 1 24 ? 18.649 12.576 -18.562 1.00 7.41 24 VAL B CA 1
ATOM 689 C C . VAL B 1 24 ? 17.616 12.421 -19.641 1.00 7.79 24 VAL B C 1
ATOM 690 O O . VAL B 1 24 ? 16.964 13.388 -20.063 1.00 8.37 24 VAL B O 1
ATOM 694 N N . GLU B 1 25 ? 17.410 11.170 -20.044 1.00 7.56 25 GLU B N 1
ATOM 695 C CA . GLU B 1 25 ? 16.207 10.747 -20.771 1.00 6.79 25 GLU B CA 1
ATOM 696 C C . GLU B 1 25 ? 15.333 10.023 -19.740 1.00 7.75 25 GLU B C 1
ATOM 697 O O . GLU B 1 25 ? 15.835 9.132 -19.015 1.00 7.57 25 GLU B O 1
ATOM 703 N N . ILE B 1 26 ? 14.055 10.413 -19.669 1.00 6.42 26 ILE B N 1
ATOM 704 C CA . ILE B 1 26 ? 13.068 9.699 -18.883 1.00 6.83 26 ILE B CA 1
ATOM 705 C C . ILE B 1 26 ? 12.134 8.984 -19.858 1.00 7.49 26 ILE B C 1
ATOM 706 O O . ILE B 1 26 ? 11.395 9.607 -20.588 1.00 7.90 26 ILE B O 1
ATOM 711 N N . LYS B 1 27 ? 12.274 7.664 -19.929 1.00 7.63 27 LYS B N 1
ATOM 712 C CA . LYS B 1 27 ? 11.381 6.861 -20.759 1.00 7.20 27 LYS B CA 1
ATOM 713 C C . LYS B 1 27 ? 10.111 6.602 -19.950 1.00 6.79 27 LYS B C 1
ATOM 714 O O . LYS B 1 27 ? 10.179 6.100 -18.832 1.00 8.04 27 LYS B O 1
ATOM 720 N N . LEU B 1 28 ? 8.963 7.017 -20.496 1.00 7.15 28 LEU B N 1
ATOM 721 C CA . LEU B 1 28 ? 7.694 6.841 -19.860 1.00 6.61 28 LEU B CA 1
ATOM 722 C C . LEU B 1 28 ? 7.038 5.526 -20.311 1.00 7.29 28 LEU B C 1
ATOM 723 O O . LEU B 1 28 ? 7.372 4.966 -21.374 1.00 8.29 28 LEU B O 1
ATOM 728 N N . LEU B 1 29 ? 6.029 5.094 -19.567 1.00 7.92 29 LEU B N 1
ATOM 729 C CA . LEU B 1 29 ? 5.329 3.852 -19.871 1.00 9.17 29 LEU B CA 1
ATOM 730 C C . LEU B 1 29 ? 4.417 3.974 -21.084 1.00 9.52 29 LEU B C 1
ATOM 731 O O . LEU B 1 29 ? 3.818 2.976 -21.491 1.00 12.45 29 LEU B O 1
ATOM 736 N N . THR B 1 30 ? 4.262 5.203 -21.622 1.00 8.77 30 THR B N 1
ATOM 737 C CA . THR B 1 30 ? 3.631 5.441 -22.921 1.00 9.61 30 THR B CA 1
ATOM 738 C C . THR B 1 30 ? 4.552 5.003 -24.079 1.00 10.87 30 THR B C 1
ATOM 739 O O . THR B 1 30 ? 4.094 4.862 -25.230 1.00 12.05 30 THR B O 1
ATOM 743 N N . GLY B 1 31 ? 5.845 4.776 -23.779 1.00 8.90 31 GLY B N 1
ATOM 744 C CA . GLY B 1 31 ? 6.809 4.456 -24.823 1.00 9.98 31 GLY B CA 1
ATOM 745 C C . GLY B 1 31 ? 7.550 5.675 -25.304 1.00 9.54 31 GLY B C 1
ATOM 746 O O . GLY B 1 31 ? 8.522 5.564 -26.066 1.00 10.63 31 GLY B O 1
ATOM 747 N N . ASP B 1 32 ? 7.038 6.848 -24.932 1.00 10.54 32 ASP B N 1
ATOM 748 C CA . ASP B 1 32 ? 7.672 8.113 -25.308 1.00 9.26 32 ASP B CA 1
ATOM 749 C C . ASP B 1 32 ? 8.620 8.576 -24.218 1.00 8.54 32 ASP B C 1
ATOM 750 O O . ASP B 1 32 ? 8.462 8.187 -23.046 1.00 9.90 32 ASP B O 1
ATOM 755 N N . SER B 1 33 ? 9.553 9.458 -24.589 1.00 9.15 33 SER B N 1
ATOM 756 C CA . SER B 1 33 ? 10.549 9.969 -23.644 1.00 9.23 33 SER B CA 1
ATOM 757 C C . SER B 1 33 ? 10.486 11.474 -23.460 1.00 8.19 33 SER B C 1
ATOM 758 O O . SER B 1 33 ? 10.117 12.199 -24.384 1.00 9.93 33 SER B O 1
ATOM 761 N N . LEU B 1 34 ? 10.924 11.899 -22.280 1.00 8.12 34 LEU B N 1
ATOM 762 C CA . LEU B 1 34 ? 11.217 13.300 -21.980 1.00 7.77 34 LEU B CA 1
ATOM 763 C C . LEU B 1 34 ? 12.686 13.464 -21.777 1.00 7.47 34 LEU B C 1
ATOM 764 O O . LEU B 1 34 ? 13.376 12.496 -21.457 1.00 9.07 34 LEU B O 1
ATOM 769 N N . PHE B 1 35 ? 13.200 14.682 -21.928 1.00 7.82 35 PHE B N 1
ATOM 770 C CA . PHE B 1 35 ? 14.637 14.893 -21.851 1.00 7.78 35 PHE B CA 1
ATOM 771 C C . PHE B 1 35 ? 14.820 16.216 -2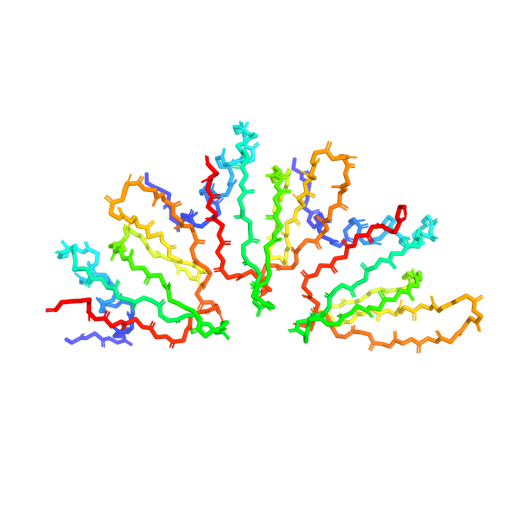1.107 1.00 7.39 35 PHE B C 1
ATOM 772 O O . PHE B 1 35 ? 14.214 17.240 -21.437 1.00 10.27 35 PHE B O 1
ATOM 780 N N . GLY B 1 36 ? 15.699 16.211 -20.107 1.00 7.81 36 GLY B N 1
ATOM 781 C CA . GLY B 1 36 ? 15.932 17.434 -19.370 1.00 9.32 36 GLY B CA 1
ATOM 782 C C . GLY B 1 36 ? 16.739 17.146 -18.139 1.00 7.53 36 GLY B C 1
ATOM 783 O O . GLY B 1 36 ? 17.456 16.138 -18.084 1.00 10.06 36 GLY B O 1
ATOM 784 N N . THR B 1 37 ? 16.667 18.001 -17.151 1.00 5.98 37 THR B N 1
ATOM 785 C CA . THR B 1 37 ? 17.332 17.794 -15.862 1.00 5.75 37 THR B CA 1
ATOM 786 C C . THR B 1 37 ? 16.259 17.650 -14.786 1.00 5.82 37 THR B C 1
ATOM 787 O O . THR B 1 37 ? 15.174 18.236 -14.898 1.00 7.00 37 THR B O 1
ATOM 791 N N . ILE B 1 38 ? 16.569 16.878 -13.761 1.00 6.75 38 ILE B N 1
ATOM 792 C CA . ILE B 1 38 ? 15.658 16.654 -12.655 1.00 7.02 38 ILE B CA 1
ATOM 793 C C . ILE B 1 38 ? 15.978 17.650 -11.552 1.00 6.58 38 ILE B C 1
ATOM 794 O O . ILE B 1 38 ? 17.113 17.651 -11.030 1.00 7.46 38 ILE B O 1
ATOM 799 N N . ARG B 1 39 ? 14.956 18.413 -11.145 1.00 8.64 39 ARG B N 1
ATOM 800 C CA A ARG B 1 39 ? 15.003 19.502 -10.165 0.41 10.83 39 ARG B CA 1
ATOM 801 C CA B ARG B 1 39 ? 15.185 19.444 -10.133 0.59 9.76 39 ARG B CA 1
ATOM 802 C C . ARG B 1 39 ? 14.709 19.051 -8.740 1.00 8.60 39 ARG B C 1
ATOM 803 O O . ARG B 1 39 ? 15.162 19.645 -7.758 1.00 10.17 39 ARG B O 1
ATOM 818 N N . TRP B 1 40 ? 13.799 18.083 -8.644 1.00 9.69 40 TRP B N 1
ATOM 819 C CA . TRP B 1 40 ? 13.309 17.662 -7.328 1.00 10.08 40 TRP B CA 1
ATOM 820 C C . TRP B 1 40 ? 12.679 16.282 -7.511 1.00 9.95 40 TRP B C 1
ATOM 821 O O . TRP B 1 40 ? 12.327 15.870 -8.635 1.00 9.47 40 TRP B O 1
ATOM 832 N N . GLN B 1 41 ? 12.555 15.549 -6.402 1.00 9.98 41 GLN B N 1
ATOM 833 C CA . GLN B 1 41 ? 11.862 14.288 -6.420 1.00 10.73 41 GLN B CA 1
ATOM 834 C C . GLN B 1 41 ? 11.095 14.141 -5.136 1.00 10.58 41 GLN B C 1
ATOM 835 O O . GLN B 1 41 ? 11.473 14.718 -4.082 1.00 12.66 41 GLN B O 1
ATOM 841 N N . ASP B 1 42 ? 9.995 13.387 -5.186 1.00 7.90 42 ASP B N 1
ATOM 842 C CA . ASP B 1 42 ? 9.329 12.982 -3.946 1.00 8.97 42 ASP B CA 1
ATOM 843 C C . ASP B 1 42 ? 8.763 11.583 -4.138 1.00 9.45 42 ASP B C 1
ATOM 844 O O . ASP B 1 42 ? 9.194 10.913 -5.042 1.00 12.68 42 ASP B O 1
ATOM 849 N N . THR B 1 43 ? 7.839 11.151 -3.276 1.00 10.99 43 THR B N 1
ATOM 850 C CA A THR B 1 43 ? 7.418 9.759 -3.411 0.66 12.68 43 THR B CA 1
ATOM 851 C CA B THR B 1 43 ? 7.243 9.818 -3.289 0.34 12.83 43 THR B CA 1
ATOM 852 C C . THR B 1 43 ? 6.445 9.574 -4.568 1.00 14.17 43 THR B C 1
ATOM 853 O O . THR B 1 43 ? 6.220 8.441 -5.004 1.00 16.56 43 THR B O 1
ATOM 860 N N . ASP B 1 44 ? 5.894 10.657 -5.100 1.00 11.70 44 ASP B N 1
ATOM 861 C CA . ASP B 1 44 ? 4.924 10.571 -6.178 1.00 13.26 44 ASP B CA 1
ATOM 862 C C . ASP B 1 44 ? 5.412 11.023 -7.529 1.00 8.76 44 ASP B C 1
ATOM 863 O O . ASP B 1 44 ? 4.856 10.622 -8.532 1.00 10.13 44 ASP B O 1
ATOM 868 N N . GLY B 1 45 ? 6.430 11.883 -7.565 1.00 8.02 45 GLY B N 1
ATOM 869 C CA . GLY B 1 45 ? 6.838 12.441 -8.823 1.00 9.13 45 GLY B CA 1
ATOM 870 C C . GLY B 1 45 ? 8.223 13.025 -8.803 1.00 8.45 45 GLY B C 1
ATOM 871 O O . GLY B 1 45 ? 8.940 12.976 -7.811 1.00 9.33 45 GLY B O 1
ATOM 872 N N . LEU B 1 46 ? 8.595 13.567 -9.958 1.00 8.01 46 LEU B N 1
ATOM 873 C CA . LEU B 1 46 ? 9.776 14.371 -10.051 1.00 8.39 46 LEU B CA 1
ATOM 874 C C . LEU B 1 46 ? 9.502 15.625 -10.877 1.00 7.84 46 LEU B C 1
ATOM 875 O O . LEU B 1 46 ? 8.574 15.644 -11.704 1.00 9.16 46 LEU B O 1
ATOM 880 N N . GLY B 1 47 ? 10.337 16.643 -10.691 1.00 7.98 47 GLY B N 1
ATOM 881 C CA . GLY B 1 47 ? 10.254 17.844 -11.485 1.00 9.02 47 GLY B CA 1
ATOM 882 C C . GLY B 1 47 ? 11.359 17.816 -12.501 1.00 8.06 47 GLY B C 1
ATOM 883 O O . GLY B 1 47 ? 12.534 17.643 -12.162 1.00 9.70 47 GLY B O 1
ATOM 884 N N . LEU B 1 48 ? 10.972 17.969 -13.760 1.00 8.08 48 LEU B N 1
ATOM 885 C CA . LEU B 1 48 ? 11.931 17.976 -14.871 1.00 9.05 48 LEU B CA 1
ATOM 886 C C . LEU B 1 48 ? 11.925 19.371 -15.471 1.00 9.28 48 LEU B C 1
ATOM 887 O O . LEU B 1 48 ? 10.876 20.014 -15.564 1.00 12.73 48 LEU B O 1
ATOM 892 N N . VAL B 1 49 ? 13.087 19.830 -15.915 1.00 7.88 49 VAL B N 1
ATOM 893 C CA . VAL B 1 49 ? 13.208 21.048 -16.734 1.00 9.71 49 VAL B CA 1
ATOM 894 C C . VAL B 1 49 ? 13.735 20.698 -18.080 1.00 13.53 49 VAL B C 1
ATOM 895 O O . VAL B 1 49 ? 14.686 19.954 -18.251 1.00 15.71 49 VAL B O 1
ATOM 899 N N . ASP B 1 50 ? 13.257 21.363 -19.106 1.00 12.60 50 ASP B N 1
ATOM 900 C CA A ASP B 1 50 ? 13.748 20.972 -20.410 0.50 11.72 50 ASP B CA 1
ATOM 901 C CA B ASP B 1 50 ? 13.760 20.985 -20.442 0.50 14.54 50 ASP B CA 1
ATOM 902 C C . ASP B 1 50 ? 14.644 22.052 -21.046 1.00 12.52 50 ASP B C 1
ATOM 903 O O . ASP B 1 50 ? 14.943 23.090 -20.418 1.00 16.49 50 ASP B O 1
ATOM 912 N N . ASP B 1 51 ? 15.094 21.834 -22.284 1.00 15.39 51 ASP B N 1
ATOM 913 C CA . ASP B 1 51 ? 16.049 22.746 -22.887 1.00 14.91 51 ASP B CA 1
ATOM 914 C C . ASP B 1 51 ? 15.468 24.138 -23.122 1.00 14.77 51 ASP B C 1
ATOM 915 O O . ASP B 1 51 ? 16.217 25.080 -23.417 1.00 15.48 51 ASP B O 1
ATOM 920 N N . SER B 1 52 ? 14.144 24.277 -23.028 1.00 15.31 52 SER B N 1
ATOM 921 C CA A SER B 1 52 ? 13.554 25.605 -23.188 0.50 16.60 52 SER B CA 1
ATOM 922 C CA B SER B 1 52 ? 13.458 25.557 -23.194 0.50 15.14 52 SER B CA 1
ATOM 923 C C . SER B 1 52 ? 13.150 26.196 -21.851 1.00 14.53 52 SER B C 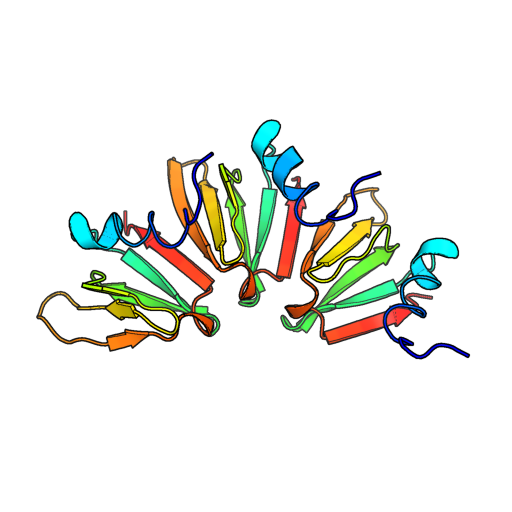1
ATOM 924 O O . SER B 1 52 ? 12.494 27.244 -21.807 1.00 15.72 52 SER B O 1
ATOM 929 N N . GLU B 1 53 ? 13.528 25.510 -20.748 1.00 15.20 53 GLU B N 1
ATOM 930 C CA . GLU B 1 53 ? 13.278 25.997 -19.385 1.00 16.73 53 GLU B CA 1
ATOM 931 C C . GLU B 1 53 ? 11.765 25.817 -19.096 1.00 16.93 53 GLU B C 1
ATOM 932 O O . GLU B 1 53 ? 11.181 26.502 -18.250 1.00 22.03 53 GLU B O 1
ATOM 938 N N . ARG B 1 54 ? 11.118 24.900 -19.824 1.00 16.22 54 ARG B N 1
ATOM 939 C CA A ARG B 1 54 ? 9.761 24.473 -19.517 0.53 13.55 54 ARG B CA 1
ATOM 940 C CA B ARG B 1 54 ? 9.770 24.485 -19.507 0.47 14.97 54 ARG B CA 1
ATOM 941 C C . ARG B 1 54 ? 9.773 23.387 -18.393 1.00 14.67 54 ARG B C 1
ATOM 942 O O . ARG B 1 54 ? 10.441 22.390 -18.481 1.00 21.74 54 ARG B O 1
ATOM 957 N N . SER B 1 55 ? 8.987 23.602 -17.366 1.00 11.60 55 SER B N 1
ATOM 958 C CA A SER B 1 55 ? 8.824 22.743 -16.186 0.76 11.54 55 SER B CA 1
ATOM 959 C CA B SER B 1 55 ? 8.880 22.721 -16.218 0.24 11.57 55 SER B CA 1
ATOM 960 C C . SER B 1 55 ? 7.788 21.697 -16.439 1.00 9.49 55 SER B C 1
ATOM 961 O O . SER B 1 55 ? 6.725 21.983 -17.019 1.00 11.52 55 SER B O 1
ATOM 966 N N . THR B 1 56 ? 8.070 20.503 -15.964 1.00 8.80 56 THR B N 1
ATOM 967 C CA . THR B 1 56 ? 7.129 19.418 -16.069 1.00 8.61 56 THR B CA 1
ATOM 968 C C . THR B 1 56 ? 7.114 18.639 -14.774 1.00 8.44 56 THR B C 1
ATOM 969 O O . THR B 1 56 ? 8.149 18.389 -14.177 1.00 10.64 56 THR B O 1
ATOM 973 N N . ILE B 1 57 ? 5.910 18.287 -14.317 1.00 8.46 57 ILE B N 1
ATOM 974 C CA . ILE B 1 57 ? 5.737 17.419 -13.148 1.00 8.75 57 ILE B CA 1
ATOM 975 C C . ILE B 1 57 ? 5.521 16.016 -13.718 1.00 8.15 57 ILE B C 1
ATOM 976 O O . ILE B 1 57 ? 4.517 15.762 -14.371 1.00 8.63 57 ILE B O 1
ATOM 981 N N . VAL B 1 58 ? 6.430 15.084 -13.423 1.00 8.37 58 VAL B N 1
ATOM 982 C CA . VAL B 1 58 ? 6.338 13.736 -13.982 1.00 8.11 58 VAL B CA 1
ATOM 983 C C . VAL B 1 58 ? 5.886 12.815 -12.861 1.00 8.90 58 VAL B C 1
ATOM 984 O O . VAL B 1 58 ? 6.445 12.858 -11.740 1.00 13.64 58 VAL B O 1
ATOM 988 N N . ARG B 1 59 ? 4.901 11.946 -13.113 1.00 7.71 59 ARG B N 1
ATOM 989 C CA . ARG B 1 59 ? 4.503 10.984 -12.066 1.00 8.77 59 ARG B CA 1
ATOM 990 C C . ARG B 1 59 ? 5.465 9.822 -12.046 1.00 7.49 59 ARG B C 1
ATOM 991 O O . ARG B 1 59 ? 5.745 9.242 -13.105 1.00 7.44 59 ARG B O 1
ATOM 999 N N . LEU B 1 60 ? 5.958 9.425 -10.869 1.00 8.10 60 LEU B N 1
ATOM 1000 C CA . LEU B 1 60 ? 6.958 8.335 -10.883 1.00 9.02 60 LEU B CA 1
ATOM 1001 C C . LEU B 1 60 ? 6.357 7.033 -11.392 1.00 8.19 60 LEU B C 1
ATOM 1002 O O . LEU B 1 60 ? 7.058 6.238 -12.025 1.00 9.65 60 LEU B O 1
ATOM 1007 N N . ALA B 1 61 ? 5.076 6.787 -11.089 1.00 8.32 61 ALA B N 1
ATOM 1008 C CA . ALA B 1 61 ? 4.426 5.525 -11.510 1.00 9.68 61 ALA B CA 1
ATOM 1009 C C . ALA B 1 61 ? 4.329 5.459 -13.039 1.00 10.36 61 ALA B C 1
ATOM 1010 O O . ALA B 1 61 ? 4.079 4.376 -13.593 1.00 15.56 61 ALA B O 1
ATOM 1012 N N . ALA B 1 62 ? 4.548 6.583 -1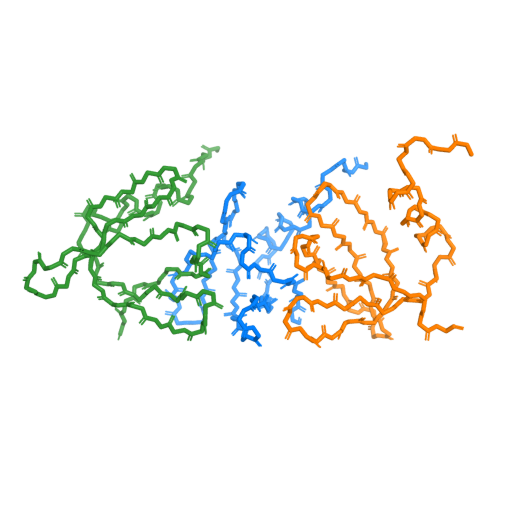3.735 1.00 7.65 62 ALA B N 1
ATOM 1013 C CA . ALA B 1 62 ? 4.547 6.570 -15.196 1.00 7.29 62 ALA B CA 1
ATOM 1014 C C . ALA B 1 62 ? 5.900 6.369 -15.818 1.00 7.00 62 ALA B C 1
ATOM 1015 O O . ALA B 1 62 ? 5.986 6.290 -17.054 1.00 7.73 62 ALA B O 1
ATOM 1017 N N . ILE B 1 63 ? 6.938 6.306 -14.987 1.00 6.63 63 ILE B N 1
ATOM 1018 C CA . ILE B 1 63 ? 8.300 6.189 -15.504 1.00 6.35 63 ILE B CA 1
ATOM 1019 C C . ILE B 1 63 ? 8.720 4.732 -15.668 1.00 6.91 63 ILE B C 1
ATOM 1020 O O . ILE B 1 63 ? 8.556 3.914 -14.765 1.00 8.19 63 ILE B O 1
ATOM 1025 N N . ALA B 1 64 ? 9.265 4.435 -16.838 1.00 6.07 64 ALA B N 1
ATOM 1026 C CA . ALA B 1 64 ? 9.938 3.155 -17.066 1.00 6.93 64 ALA B CA 1
ATOM 1027 C C . ALA B 1 64 ? 11.383 3.177 -16.573 1.00 6.27 64 ALA B C 1
ATOM 1028 O O . ALA B 1 64 ? 11.791 2.327 -15.791 1.00 7.38 64 ALA B O 1
ATOM 1030 N N . TYR B 1 65 ? 12.159 4.168 -17.016 1.00 6.59 65 TYR B N 1
ATOM 1031 C CA . TYR B 1 65 ? 13.552 4.272 -16.596 1.00 6.50 65 TYR B CA 1
ATOM 1032 C C . TYR B 1 65 ? 14.062 5.699 -16.775 1.00 6.46 65 TYR B C 1
ATOM 1033 O O . TYR B 1 65 ? 13.477 6.504 -17.529 1.00 7.39 65 TYR B O 1
ATOM 1042 N N . ILE B 1 66 ? 15.165 5.967 -16.086 1.00 6.53 66 ILE B N 1
ATOM 1043 C CA . ILE B 1 66 ? 15.862 7.238 -16.153 1.00 6.64 66 ILE B CA 1
ATOM 1044 C C . ILE B 1 66 ? 17.307 6.908 -16.516 1.00 7.37 66 ILE B C 1
ATOM 1045 O O . ILE B 1 66 ? 17.944 6.110 -15.852 1.00 9.02 66 ILE B O 1
ATOM 1050 N N . THR B 1 67 ? 17.821 7.482 -17.611 1.00 7.09 67 THR B N 1
ATOM 1051 C CA . THR B 1 67 ? 19.185 7.155 -18.054 1.00 8.96 67 THR B CA 1
ATOM 1052 C C . THR B 1 67 ? 19.869 8.466 -18.460 1.00 8.78 67 THR B C 1
ATOM 1053 O O . THR B 1 67 ? 19.223 9.365 -18.960 1.00 7.91 67 THR B O 1
ATOM 1057 N N . PRO B 1 68 ? 21.170 8.605 -18.242 1.00 12.03 68 PRO B N 1
ATOM 1058 C CA . PRO B 1 68 ? 21.847 9.838 -18.691 1.00 10.95 68 PRO B CA 1
ATOM 1059 C C . PRO B 1 68 ? 21.670 10.026 -20.208 1.00 10.99 68 PRO B C 1
ATOM 1060 O O . PRO B 1 68 ? 21.764 9.027 -20.971 1.00 17.86 68 PRO B O 1
ATOM 1064 N N . ARG B 1 69 ? 21.392 11.273 -20.576 1.00 10.55 69 ARG B N 1
ATOM 1065 C CA . ARG B 1 69 ? 21.122 11.858 -21.950 1.00 15.36 69 ARG B CA 1
ATOM 1066 C C . ARG B 1 69 ? 22.318 12.045 -22.773 1.00 17.55 69 ARG B C 1
ATOM 1067 O O . ARG B 1 69 ? 22.233 11.983 -24.013 1.00 17.13 69 ARG B O 1
ATOM 1075 N N . ARG B 1 70 ? 23.444 12.108 -22.080 1.00 16.20 70 ARG B N 1
ATOM 1076 C CA . ARG B 1 70 ? 24.761 12.313 -22.676 1.00 15.54 70 ARG B CA 1
ATOM 1077 C C . ARG B 1 70 ? 25.787 11.381 -22.045 1.00 20.52 70 ARG B C 1
ATOM 1078 O O . ARG B 1 70 ? 27.002 11.595 -22.252 1.00 22.92 70 ARG B O 1
ATOM 1086 N N . ASP C 1 5 ? -11.387 23.713 3.489 1.00 23.21 5 ASP C N 1
ATOM 1087 C CA . ASP C 1 5 ? -10.935 22.327 3.648 1.00 22.81 5 ASP C CA 1
ATOM 1088 C C . ASP C 1 5 ? -12.040 21.445 3.137 1.00 20.44 5 ASP C C 1
ATOM 1089 O O . ASP C 1 5 ? -13.173 21.425 3.700 1.00 20.76 5 ASP C O 1
ATOM 1094 N N . SER C 1 6 ? -11.747 20.743 2.049 1.00 17.98 6 SER C N 1
ATOM 1095 C CA . SER C 1 6 ? -12.799 19.898 1.468 1.00 21.84 6 SER C CA 1
ATOM 1096 C C . SER C 1 6 ? -12.232 18.591 0.895 1.00 17.45 6 SER C C 1
ATOM 1097 O O . SER C 1 6 ? -11.998 18.517 -0.285 1.00 15.05 6 SER C O 1
ATOM 1100 N N . GLY C 1 7 ? -12.068 17.573 1.749 1.00 17.19 7 GLY C N 1
ATOM 1101 C CA . GLY C 1 7 ? -11.293 16.395 1.416 1.00 13.47 7 GLY C CA 1
ATOM 1102 C C . GLY C 1 7 ? -12.155 15.457 0.582 1.00 13.93 7 GLY C C 1
ATOM 1103 O O . GLY C 1 7 ? -13.366 15.604 0.425 1.00 14.82 7 GLY C O 1
ATOM 1104 N N . LEU C 1 8 ? -11.484 14.471 0.055 1.00 14.16 8 LEU C N 1
ATOM 1105 C CA . LEU C 1 8 ? -12.067 13.443 -0.808 1.00 10.70 8 LEU C CA 1
ATOM 1106 C C . LEU C 1 8 ? -12.873 13.994 -2.013 1.00 10.14 8 LEU C C 1
ATOM 1107 O O . LEU C 1 8 ? -13.926 13.439 -2.362 1.00 10.65 8 LEU C O 1
ATOM 1112 N N . PRO C 1 9 ? -12.350 15.006 -2.711 1.00 8.63 9 PRO C N 1
ATOM 1113 C CA . PRO C 1 9 ? -13.107 15.478 -3.868 1.00 9.34 9 PRO C CA 1
ATOM 1114 C C . PRO C 1 9 ? -13.265 14.423 -4.980 1.00 10.17 9 PRO C C 1
ATOM 1115 O O . PRO C 1 9 ? -14.294 14.417 -5.655 1.00 12.20 9 PRO C O 1
ATOM 1119 N N . SER C 1 10 ? -12.307 13.518 -5.224 1.00 11.20 10 SER C N 1
ATOM 1120 C CA A SER C 1 10 ? -12.532 12.496 -6.265 0.83 12.05 10 SER C CA 1
ATOM 1121 C CA B SER C 1 10 ? -12.524 12.507 -6.254 0.17 12.11 10 SER C CA 1
ATOM 1122 C C . SER C 1 10 ? -13.761 11.660 -5.939 1.00 13.11 10 SER C C 1
ATOM 1123 O O . SER C 1 10 ? -14.592 11.432 -6.797 1.00 15.01 10 SER C O 1
ATOM 1128 N N . VAL C 1 11 ? -13.845 11.153 -4.700 1.00 11.60 11 VAL C N 1
ATOM 1129 C CA . VAL C 1 11 ? -14.991 10.370 -4.264 1.00 11.57 11 VAL C CA 1
ATOM 1130 C C . VAL C 1 11 ? -16.244 11.204 -4.361 1.00 11.13 11 VAL C C 1
ATOM 1131 O O . VAL C 1 11 ? -17.266 10.725 -4.847 1.00 10.20 11 VAL C O 1
ATOM 1135 N N . ARG C 1 12 ? -16.206 12.432 -3.864 1.00 10.54 12 ARG C N 1
ATOM 1136 C CA . ARG C 1 12 ? -17.413 13.213 -3.792 1.00 12.00 12 ARG C CA 1
ATOM 1137 C C . ARG C 1 12 ? -17.894 13.602 -5.196 1.00 10.78 12 ARG C C 1
ATOM 1138 O O . ARG C 1 12 ? -19.114 13.599 -5.458 1.00 12.09 12 ARG C O 1
ATOM 1146 N N . GLN C 1 13 ? -16.971 13.854 -6.121 1.00 10.36 13 GLN C N 1
ATOM 1147 C CA A GLN C 1 13 ? -17.395 14.218 -7.473 0.75 11.29 13 GLN C CA 1
ATOM 1148 C CA B GLN C 1 13 ? -17.399 14.205 -7.489 0.25 11.49 13 GLN C CA 1
ATOM 1149 C C . GLN C 1 13 ? -18.038 13.001 -8.171 1.00 10.00 13 GLN C C 1
ATOM 1150 O O . GLN C 1 13 ? -19.045 13.128 -8.896 1.00 11.64 13 GLN C O 1
ATOM 1161 N N . VAL C 1 14 ? -17.514 11.794 -7.915 1.00 9.05 14 VAL C N 1
ATOM 1162 C CA . VAL C 1 14 ? -18.178 10.629 -8.469 1.00 9.54 14 VAL C CA 1
ATOM 1163 C C . VAL C 1 14 ? -19.520 10.416 -7.791 1.00 10.32 14 VAL C C 1
ATOM 1164 O O . VAL C 1 14 ? -20.475 10.023 -8.438 1.00 9.90 14 VAL C O 1
ATOM 1168 N N . GLN C 1 15 ? -19.610 10.642 -6.482 1.00 9.57 15 GLN C N 1
ATOM 1169 C CA A GLN C 1 15 ? -20.903 10.479 -5.845 0.61 10.44 15 GLN C CA 1
ATOM 1170 C CA C GLN C 1 15 ? -20.894 10.579 -5.765 0.39 9.72 15 GLN C CA 1
ATOM 1171 C C . GLN C 1 15 ? -21.942 11.445 -6.419 1.00 10.73 15 GLN C C 1
ATOM 1172 O O . GLN C 1 15 ? -23.116 11.069 -6.530 1.00 11.19 15 GLN C O 1
ATOM 1183 N N . LEU C 1 16 ? -21.524 12.646 -6.840 1.00 10.28 16 LEU C N 1
ATOM 1184 C CA . LEU C 1 16 ? -22.456 13.576 -7.489 1.00 11.99 16 LEU C CA 1
ATOM 1185 C C . LEU C 1 16 ? -22.941 13.019 -8.843 1.00 10.87 16 LEU C C 1
ATOM 1186 O O . LEU C 1 16 ? -24.131 13.098 -9.187 1.00 12.28 16 LEU C O 1
ATOM 1191 N N . LEU C 1 17 ? -22.031 12.403 -9.576 1.00 9.82 17 LEU C N 1
ATOM 1192 C CA . LEU C 1 17 ? -22.395 11.784 -10.861 1.00 9.26 17 LEU C CA 1
ATOM 1193 C C . LEU C 1 17 ? -23.404 10.661 -10.636 1.00 9.09 17 LEU C C 1
ATOM 1194 O O . LEU C 1 17 ? -24.288 10.437 -11.461 1.00 10.22 17 LEU C O 1
ATOM 1199 N N . ILE C 1 18 ? -23.213 9.899 -9.554 1.00 8.85 18 ILE C N 1
ATOM 1200 C CA . ILE C 1 18 ? -24.172 8.833 -9.208 1.00 10.24 18 ILE C CA 1
ATOM 1201 C C . ILE C 1 18 ? -25.546 9.427 -8.845 1.00 11.13 18 ILE C C 1
ATOM 1202 O O . ILE C 1 18 ? -26.600 9.031 -9.356 1.00 12.23 18 ILE C O 1
ATOM 1207 N N . LYS C 1 19 ? -25.547 10.417 -7.981 1.00 11.66 19 LYS C N 1
ATOM 1208 C CA . LYS C 1 19 ? -26.762 11.012 -7.492 1.00 14.62 19 LYS C CA 1
ATOM 1209 C C . LYS C 1 19 ? -27.591 11.546 -8.637 1.00 14.69 19 LYS C C 1
ATOM 1210 O O . LYS C 1 19 ? -28.795 11.338 -8.671 1.00 17.30 19 LYS C O 1
ATOM 1216 N N . ASP C 1 20 ? -26.946 12.235 -9.559 1.00 13.24 20 ASP C N 1
ATOM 1217 C CA . ASP C 1 20 ? -27.612 12.909 -10.661 1.00 14.81 20 ASP C CA 1
ATOM 1218 C C . ASP C 1 20 ? -27.852 11.973 -11.846 1.00 14.66 20 ASP C C 1
ATOM 1219 O O . ASP C 1 20 ? -28.413 12.399 -12.848 1.00 15.40 20 ASP C O 1
ATOM 1224 N N . GLN C 1 21 ? -27.335 10.749 -11.781 1.00 13.19 21 GLN C N 1
ATOM 1225 C CA . GLN C 1 21 ? -27.453 9.781 -12.877 1.00 13.10 21 GLN C CA 1
ATOM 1226 C C . GLN C 1 21 ? -26.896 10.389 -14.151 1.00 14.48 21 GLN C C 1
ATOM 1227 O O . GLN C 1 21 ? -27.507 10.313 -15.204 1.00 17.28 21 GLN C O 1
ATOM 1233 N N . THR C 1 22 ? -25.728 11.003 -14.053 1.00 14.66 22 THR C N 1
ATOM 1234 C CA . THR C 1 22 ? -25.184 11.734 -15.164 1.00 13.32 22 THR C CA 1
ATOM 1235 C C . THR C 1 22 ? -24.552 10.778 -16.163 1.00 12.37 22 THR C C 1
ATOM 1236 O O . THR C 1 22 ? -23.676 9.998 -15.798 1.00 12.24 22 THR C O 1
ATOM 1240 N N . PRO C 1 23 ? -24.990 10.806 -17.427 1.00 13.53 23 PRO C N 1
ATOM 1241 C CA . PRO C 1 23 ? -24.301 9.980 -18.423 1.00 13.89 23 PRO C CA 1
ATOM 1242 C C . PRO C 1 23 ? -22.833 10.406 -18.552 1.00 13.20 23 PRO C C 1
ATOM 1243 O O . PRO C 1 23 ? -22.538 11.611 -18.679 1.00 14.56 23 PRO C O 1
ATOM 1247 N N . VAL C 1 24 ? -21.925 9.441 -18.495 1.00 10.98 24 VAL C N 1
ATOM 1248 C CA . VAL C 1 24 ? -20.503 9.745 -18.546 1.00 10.27 24 VAL C CA 1
ATOM 1249 C C . VAL C 1 24 ? -19.824 8.943 -19.641 1.00 10.51 24 VAL C C 1
ATOM 1250 O O . VAL C 1 24 ? -20.362 7.919 -20.136 1.00 11.11 24 VAL C O 1
ATOM 1254 N N . GLU C 1 25 ? -18.639 9.424 -20.002 1.00 8.99 25 GLU C N 1
ATOM 1255 C CA . GLU C 1 25 ? -17.647 8.643 -20.715 1.00 8.66 25 GLU C CA 1
ATOM 1256 C C . GLU C 1 25 ? -16.566 8.296 -19.681 1.00 8.19 25 GLU C C 1
ATOM 1257 O O . GLU C 1 25 ? -16.095 9.164 -18.941 1.00 9.22 25 GLU C O 1
ATOM 1263 N N . ILE C 1 26 ? -16.147 7.044 -19.693 1.00 7.75 26 ILE C N 1
ATOM 1264 C CA . ILE C 1 26 ? -15.004 6.601 -18.881 1.00 6.87 26 ILE C CA 1
ATOM 1265 C C . ILE C 1 26 ? -13.918 6.181 -19.834 1.00 8.07 26 ILE C C 1
ATOM 1266 O O . ILE C 1 26 ? -14.090 5.176 -20.558 1.00 8.07 26 ILE C O 1
ATOM 1271 N N . LYS C 1 27 ? -12.835 6.966 -19.913 1.00 7.19 27 LYS C N 1
ATOM 1272 C CA . LYS C 1 27 ? -11.706 6.580 -20.744 1.00 8.05 27 LYS C CA 1
ATOM 1273 C C . LYS C 1 27 ? -10.832 5.634 -19.935 1.00 6.41 27 LYS C C 1
ATOM 1274 O O . LYS C 1 27 ? -10.441 5.963 -18.820 1.00 7.16 27 LYS C O 1
ATOM 1280 N N . LEU C 1 28 ? -10.527 4.479 -20.518 1.00 6.30 28 LEU C N 1
ATOM 1281 C CA . LEU C 1 28 ? -9.700 3.485 -19.849 1.00 7.23 28 LEU C CA 1
ATOM 1282 C C . LEU C 1 28 ? -8.244 3.625 -20.299 1.00 7.08 28 LEU C C 1
ATOM 1283 O O . LEU C 1 28 ? -7.938 4.224 -21.364 1.00 8.05 28 LEU C O 1
ATOM 1288 N N . LEU C 1 29 ? -7.341 3.004 -19.551 1.00 7.76 29 LEU C N 1
ATOM 1289 C CA . LEU C 1 29 ? -5.927 3.051 -19.872 1.00 9.43 29 LEU C CA 1
ATOM 1290 C C . LEU C 1 29 ? -5.575 2.286 -21.133 1.00 9.14 29 LEU C C 1
ATOM 1291 O O . LEU C 1 29 ? -4.470 2.445 -21.638 1.00 13.07 29 LEU C O 1
ATOM 1296 N N . THR C 1 30 ? -6.506 1.479 -21.637 1.00 8.69 30 THR C N 1
ATOM 1297 C CA . THR C 1 30 ? -6.329 0.828 -22.934 1.00 10.17 30 THR C CA 1
ATOM 1298 C C . THR C 1 30 ? -6.494 1.787 -24.102 1.00 11.48 30 THR C C 1
ATOM 1299 O O . THR C 1 30 ? -6.235 1.417 -25.261 1.00 13.91 30 THR C O 1
ATOM 1303 N N . GLY C 1 31 ? -7.044 2.974 -23.815 1.00 9.93 31 GLY C N 1
ATOM 1304 C CA . GLY C 1 31 ? -7.337 3.963 -24.854 1.00 11.59 31 GLY C CA 1
ATOM 1305 C C . GLY C 1 31 ? -8.767 3.897 -25.334 1.00 12.11 31 GLY C C 1
ATOM 1306 O O . GLY C 1 31 ? -9.210 4.758 -26.110 1.00 16.02 31 GLY C O 1
ATOM 1307 N N . ASP C 1 32 ? -9.508 2.876 -24.903 1.00 11.76 32 ASP C N 1
ATOM 1308 C CA . ASP C 1 32 ? -10.914 2.726 -25.265 1.00 13.53 32 ASP C CA 1
ATOM 1309 C C . ASP C 1 32 ? -11.786 3.349 -24.209 1.00 10.10 32 ASP C C 1
ATOM 1310 O O . ASP C 1 32 ? -11.347 3.505 -23.057 1.00 10.86 32 ASP C O 1
ATOM 1315 N N . SER C 1 33 ? -12.991 3.758 -24.599 1.00 10.34 33 SER C N 1
ATOM 1316 C CA . SER C 1 33 ? -13.950 4.334 -23.657 1.00 9.80 33 SER C CA 1
ATOM 1317 C C . SER C 1 33 ? -15.156 3.455 -23.440 1.00 10.87 33 SER C C 1
ATOM 1318 O O . SER C 1 33 ? -15.568 2.675 -24.337 1.00 11.73 33 SER C O 1
ATOM 1321 N N . LEU C 1 34 ? -15.732 3.597 -22.245 1.00 8.95 34 LEU C N 1
ATOM 1322 C CA . LEU C 1 34 ? -17.043 3.029 -21.956 1.00 9.21 34 LEU C CA 1
ATOM 1323 C C . LEU C 1 34 ? -18.012 4.178 -21.726 1.00 9.06 34 LEU C C 1
ATOM 1324 O O . LEU C 1 34 ? -17.588 5.283 -21.345 1.00 9.38 34 LEU C O 1
ATOM 1329 N N . PHE C 1 35 ? -19.298 3.915 -21.942 1.00 9.81 35 PHE C N 1
ATOM 1330 C CA . PHE C 1 35 ? -20.315 4.930 -21.785 1.00 10.83 35 PHE C CA 1
ATOM 1331 C C . PHE C 1 35 ? -21.468 4.379 -20.945 1.00 11.66 35 PHE C C 1
ATOM 1332 O O . PHE C 1 35 ? -21.918 3.263 -21.141 1.00 13.55 35 PHE C O 1
ATOM 1340 N N . GLY C 1 36 ? -21.959 5.142 -19.977 1.00 12.10 36 GLY C N 1
ATOM 1341 C CA . GLY C 1 36 ? -23.126 4.709 -19.214 1.00 13.21 36 GLY C CA 1
ATOM 1342 C C . GLY C 1 36 ? -23.329 5.673 -18.074 1.00 12.17 36 GLY C C 1
ATOM 1343 O O . GLY C 1 36 ? -22.885 6.817 -18.130 1.00 12.91 36 GLY C O 1
ATOM 1344 N N . THR C 1 37 ? -23.993 5.202 -17.031 1.00 11.18 37 THR C N 1
ATOM 1345 C CA A THR C 1 37 ? -24.254 5.970 -15.821 0.70 11.01 37 THR C CA 1
ATOM 1346 C CA B THR C 1 37 ? -24.149 5.998 -15.823 0.30 10.72 37 THR C CA 1
ATOM 1347 C C . THR C 1 37 ? -23.647 5.190 -14.666 1.00 8.90 37 THR C C 1
ATOM 1348 O O . THR C 1 37 ? -23.760 3.956 -14.632 1.00 11.10 37 THR C O 1
ATOM 1355 N N . ILE C 1 38 ? -22.996 5.886 -13.765 1.00 9.60 38 ILE C N 1
ATOM 1356 C CA . ILE C 1 38 ? -22.370 5.232 -12.644 1.00 8.87 38 ILE C CA 1
ATOM 1357 C C . ILE C 1 38 ? -23.401 4.984 -11.569 1.00 8.34 38 ILE C C 1
ATOM 1358 O O . ILE C 1 38 ? -24.136 5.896 -11.214 1.00 9.75 38 ILE C O 1
ATOM 1363 N N . ARG C 1 39 ? -23.440 3.758 -11.044 1.00 9.45 39 ARG C N 1
ATOM 1364 C CA . ARG C 1 39 ? -24.392 3.433 -10.005 1.00 10.05 39 ARG C CA 1
ATOM 1365 C C . ARG C 1 39 ? -23.801 3.301 -8.618 1.00 10.29 39 ARG C C 1
ATOM 1366 O O . ARG C 1 39 ? -24.501 3.460 -7.624 1.00 12.48 39 ARG C O 1
ATOM 1374 N N . TRP C 1 40 ? -22.520 2.971 -8.555 1.00 9.61 40 TRP C N 1
ATOM 1375 C CA . TRP C 1 40 ? -21.839 2.820 -7.284 1.00 9.53 40 TRP C CA 1
ATOM 1376 C C . TRP C 1 40 ? -20.361 2.946 -7.470 1.00 8.60 40 TRP C C 1
ATOM 1377 O O . TRP C 1 40 ? -19.859 2.795 -8.565 1.00 8.79 40 TRP C O 1
ATOM 1388 N N . GLN C 1 41 ? -19.662 3.201 -6.370 1.00 9.45 41 GLN C N 1
ATOM 1389 C CA . GLN C 1 41 ? -18.207 3.159 -6.415 1.00 8.15 41 GLN C CA 1
ATOM 1390 C C . GLN C 1 41 ? -17.730 2.569 -5.100 1.00 9.02 41 GLN C C 1
ATOM 1391 O O . GLN C 1 41 ? -18.400 2.693 -4.041 1.00 10.06 41 GLN C O 1
ATOM 1397 N N . ASP C 1 42 ? -16.522 2.015 -5.126 1.00 8.55 42 ASP C N 1
ATOM 1398 C CA . ASP C 1 42 ? -15.827 1.680 -3.883 1.00 9.71 42 ASP C CA 1
ATOM 1399 C C . ASP C 1 42 ? -14.334 1.943 -4.073 1.00 9.93 42 ASP C C 1
ATOM 1400 O O . ASP C 1 42 ? -13.966 2.631 -4.997 1.00 12.17 42 ASP C O 1
ATOM 1405 N N . THR C 1 43 ? -13.485 1.391 -3.222 1.00 11.89 43 THR C N 1
ATOM 1406 C CA . THR C 1 43 ? -12.061 1.648 -3.286 1.00 15.00 43 THR C CA 1
ATOM 1407 C C . THR C 1 43 ? -11.395 1.089 -4.519 1.00 13.51 43 THR C C 1
ATOM 1408 O O . THR C 1 43 ? -10.374 1.601 -4.962 1.00 16.83 43 THR C O 1
ATOM 1412 N N . ASP C 1 44 ? -11.993 0.030 -5.092 1.00 9.87 44 ASP C N 1
ATOM 1413 C CA . ASP C 1 44 ? -11.380 -0.684 -6.183 1.00 11.54 44 ASP C CA 1
ATOM 1414 C C . ASP C 1 44 ? -12.103 -0.623 -7.528 1.00 8.71 44 ASP C C 1
ATOM 1415 O O . ASP C 1 44 ? -11.524 -0.930 -8.543 1.00 10.20 44 ASP C O 1
ATOM 1420 N N . GLY C 1 45 ? -13.378 -0.268 -7.536 1.00 9.30 45 GLY C N 1
ATOM 1421 C CA . GLY C 1 45 ? -14.153 -0.302 -8.752 1.00 9.90 45 GLY C CA 1
ATOM 1422 C C . GLY C 1 45 ? -15.335 0.634 -8.726 1.00 8.61 45 GLY C C 1
ATOM 1423 O O . GLY C 1 45 ? -15.661 1.279 -7.711 1.00 10.30 45 GLY C O 1
ATOM 1424 N N . LEU C 1 46 ? -15.984 0.696 -9.860 1.00 8.23 46 LEU C N 1
ATOM 1425 C CA . LEU C 1 46 ? -17.285 1.325 -9.924 1.00 8.09 46 LEU C CA 1
ATOM 1426 C C . LEU C 1 46 ? -18.202 0.504 -10.824 1.00 7.52 46 LEU C C 1
ATOM 1427 O O . LEU C 1 46 ? -17.721 -0.338 -11.626 1.00 9.48 46 LEU C O 1
ATOM 1432 N N . GLY C 1 47 ? -19.496 0.706 -10.671 1.00 8.37 47 GLY C N 1
ATOM 1433 C CA . GLY C 1 47 ? -20.485 -0.014 -11.437 1.00 8.29 47 GLY C CA 1
ATOM 1434 C C . GLY C 1 47 ? -21.064 0.946 -12.465 1.00 8.31 47 GLY C C 1
ATOM 1435 O O . GLY C 1 47 ? -21.569 2.021 -12.094 1.00 10.14 47 GLY C O 1
ATOM 1436 N N . LEU C 1 48 ? -20.949 0.600 -13.735 1.00 8.73 48 LEU C N 1
ATOM 1437 C CA . LEU C 1 48 ? -21.435 1.413 -14.826 1.00 9.64 48 LEU C CA 1
ATOM 1438 C C . LEU C 1 48 ? -22.549 0.674 -15.509 1.00 12.87 48 LEU C C 1
ATOM 1439 O O . LEU C 1 48 ? -22.372 -0.475 -15.914 1.00 14.85 48 LEU C O 1
ATOM 1444 N N . VAL C 1 49 ? -23.689 1.336 -15.653 1.00 12.69 49 VAL C N 1
ATOM 1445 C CA A VAL C 1 49 ? -24.838 0.748 -16.311 0.42 15.25 49 VAL C CA 1
ATOM 1446 C CA B VAL C 1 49 ? -24.843 0.746 -16.328 0.58 15.12 49 VAL C CA 1
ATOM 1447 C C . VAL C 1 49 ? -25.136 1.434 -17.638 1.00 17.25 49 VAL C C 1
ATOM 1448 O O . VAL C 1 49 ? -25.001 2.651 -17.774 1.00 16.45 49 VAL C O 1
ATOM 1455 N N . ASP C 1 50 ? -25.534 0.645 -18.620 1.00 21.67 50 ASP C N 1
ATOM 1456 C CA . ASP C 1 50 ? -25.903 1.236 -19.904 1.00 27.31 50 ASP C CA 1
ATOM 1457 C C . ASP C 1 50 ? -27.368 1.597 -19.922 1.00 33.58 50 ASP C C 1
ATOM 1458 O O . ASP C 1 50 ? -28.052 1.509 -18.884 1.00 34.26 50 ASP C O 1
ATOM 1463 N N . ASP C 1 51 ? -27.820 1.998 -21.113 1.00 37.97 51 ASP C N 1
ATOM 1464 C CA . ASP C 1 51 ? -29.164 2.476 -21.400 1.00 41.38 51 ASP C CA 1
ATOM 1465 C C . ASP C 1 51 ? -30.248 1.450 -20.994 1.00 43.91 51 ASP C C 1
ATOM 1466 O O . ASP C 1 51 ? -31.398 1.831 -20.738 1.00 45.29 51 ASP C O 1
ATOM 1471 N N . SER C 1 52 ? -29.890 0.162 -20.929 1.00 44.27 52 SER C N 1
ATOM 1472 C CA . SER C 1 52 ? -30.845 -0.874 -20.506 1.00 46.00 52 SER C CA 1
ATOM 1473 C C . SER C 1 52 ? -30.349 -1.826 -19.399 1.00 46.63 52 SER C C 1
ATOM 1474 O O . SER C 1 52 ? -30.466 -3.049 -19.525 1.00 46.22 52 SER C O 1
ATOM 1477 N N . GLU C 1 53 ? -29.786 -1.254 -18.337 1.00 46.63 53 GLU C N 1
ATOM 1478 C CA . GLU C 1 53 ? -29.520 -1.963 -17.072 1.00 47.33 53 GLU C CA 1
ATOM 1479 C C . GLU C 1 53 ? -28.436 -3.056 -17.018 1.00 43.27 53 GLU C C 1
ATOM 1480 O O . GLU C 1 53 ? -28.351 -3.801 -16.039 1.00 42.73 53 GLU C O 1
ATOM 1486 N N . ARG C 1 54 ? -27.602 -3.157 -18.039 1.00 38.02 54 ARG C N 1
ATOM 1487 C CA . ARG C 1 54 ? -26.519 -4.124 -17.948 1.00 35.13 54 ARG C CA 1
ATOM 1488 C C . ARG C 1 54 ? -25.396 -3.439 -17.176 1.00 29.34 54 ARG C C 1
ATOM 1489 O O . ARG C 1 54 ? -24.961 -2.328 -17.534 1.00 28.71 54 ARG C O 1
ATOM 1497 N N . SER C 1 55 ? -24.930 -4.098 -16.118 1.00 26.54 55 SER C N 1
ATOM 1498 C CA . SER C 1 55 ? -23.888 -3.538 -15.247 1.00 24.38 55 SER C CA 1
ATOM 1499 C C . SER C 1 55 ? -22.464 -4.020 -15.450 1.00 18.68 55 SER C C 1
ATOM 1500 O O . SER C 1 55 ? -22.188 -5.222 -15.419 1.00 22.87 55 SER C O 1
ATOM 1503 N N . THR C 1 56 ? -21.546 -3.100 -15.690 1.00 12.43 56 THR C N 1
ATOM 1504 C CA . THR C 1 56 ? -20.148 -3.437 -15.906 1.00 10.12 56 THR C CA 1
ATOM 1505 C C . THR C 1 56 ? -19.368 -2.990 -14.690 1.00 9.18 56 THR C C 1
ATOM 1506 O O . THR C 1 56 ? -19.566 -1.870 -14.206 1.00 10.33 56 THR C O 1
ATOM 1510 N N . ILE C 1 57 ? -18.500 -3.844 -14.170 1.00 8.63 57 ILE C N 1
ATOM 1511 C CA . ILE C 1 57 ? -17.621 -3.488 -13.073 1.00 8.65 57 ILE C CA 1
ATOM 1512 C C . ILE C 1 57 ? -16.342 -2.987 -13.684 1.00 7.91 57 ILE C C 1
ATOM 1513 O O . ILE C 1 57 ? -15.628 -3.733 -14.344 1.00 7.96 57 ILE C O 1
ATOM 1518 N N . VAL C 1 58 ? -16.029 -1.716 -13.455 1.00 7.52 58 VAL C N 1
ATOM 1519 C CA . VAL C 1 58 ? -14.835 -1.080 -13.995 1.00 6.93 58 VAL C CA 1
ATOM 1520 C C . VAL C 1 58 ? -13.814 -0.942 -12.884 1.00 7.79 58 VAL C C 1
ATOM 1521 O O . VAL C 1 58 ? -14.136 -0.373 -11.823 1.00 9.06 58 VAL C O 1
ATOM 1525 N N . ARG C 1 59 ? -12.601 -1.462 -13.069 1.00 6.82 59 ARG C N 1
ATOM 1526 C CA A ARG C 1 59 ? -11.594 -1.313 -12.014 0.61 7.55 59 ARG C CA 1
ATOM 1527 C CA B ARG C 1 59 ? -11.614 -1.310 -12.015 0.39 8.12 59 ARG C CA 1
ATOM 1528 C C . ARG C 1 59 ? -11.082 0.123 -12.036 1.00 7.81 59 ARG C C 1
ATOM 1529 O O . ARG C 1 59 ? -10.709 0.643 -13.103 1.00 7.50 59 ARG C O 1
ATOM 1544 N N . LEU C 1 60 ? -11.014 0.765 -10.873 1.00 7.78 60 LEU C N 1
ATOM 1545 C CA . LEU C 1 60 ? -10.544 2.163 -10.870 1.00 8.38 60 LEU C CA 1
ATOM 1546 C C . LEU C 1 60 ? -9.134 2.301 -11.351 1.00 8.41 60 LEU C C 1
ATOM 1547 O O . LEU C 1 60 ? -8.819 3.297 -11.994 1.00 8.27 60 LEU C O 1
ATOM 1552 N N . ALA C 1 61 ? -8.273 1.329 -11.047 1.00 8.68 61 ALA C N 1
ATOM 1553 C CA . ALA C 1 61 ? -6.895 1.425 -11.474 1.00 9.38 61 ALA C CA 1
ATOM 1554 C C . ALA C 1 61 ? -6.791 1.442 -12.993 1.00 8.44 61 ALA C C 1
ATOM 1555 O O . ALA C 1 61 ? -5.763 1.857 -13.527 1.00 11.40 61 ALA C O 1
ATOM 1557 N N . ALA C 1 62 ? -7.841 0.984 -13.687 1.00 7.05 62 ALA C N 1
ATOM 1558 C CA . ALA C 1 62 ? -7.812 0.933 -15.148 1.00 6.70 62 ALA C CA 1
ATOM 1559 C C . ALA C 1 62 ? -8.382 2.178 -15.792 1.00 5.63 62 ALA C C 1
ATOM 1560 O O . ALA C 1 62 ? -8.368 2.322 -17.020 1.00 7.43 62 ALA C O 1
ATOM 1562 N N . ILE C 1 63 ? -8.862 3.119 -14.981 1.00 6.44 63 ILE C N 1
ATOM 1563 C CA . ILE C 1 63 ? -9.483 4.332 -15.498 1.00 6.21 63 ILE C CA 1
ATOM 1564 C C . ILE C 1 63 ? -8.465 5.438 -15.695 1.00 5.91 63 ILE C C 1
ATOM 1565 O O . ILE C 1 63 ? -7.662 5.732 -14.806 1.00 7.51 63 ILE C O 1
ATOM 1570 N N . ALA C 1 64 ? -8.523 6.082 -16.863 1.00 6.16 64 ALA C N 1
ATOM 1571 C CA . ALA C 1 64 ? -7.753 7.318 -17.088 1.00 7.19 64 ALA C CA 1
ATOM 1572 C C . ALA C 1 64 ? -8.557 8.510 -16.606 1.00 6.79 64 ALA C C 1
ATOM 1573 O O . ALA C 1 64 ? -8.068 9.308 -15.829 1.00 7.11 64 ALA C O 1
ATOM 1575 N N . TYR C 1 65 ? -9.798 8.645 -17.094 1.00 7.23 65 TYR C N 1
ATOM 1576 C CA . TYR C 1 65 ? -10.636 9.735 -16.612 1.00 6.90 65 TYR C CA 1
ATOM 1577 C C . TYR C 1 65 ? -12.105 9.424 -16.766 1.00 6.76 65 TYR C C 1
ATOM 1578 O O . TYR C 1 65 ? -12.513 8.525 -17.504 1.00 7.35 65 TYR C O 1
ATOM 1587 N N . ILE C 1 66 ? -12.898 10.216 -16.033 1.00 6.97 66 ILE C N 1
ATOM 1588 C CA . ILE C 1 66 ? -14.373 10.157 -16.070 1.00 6.71 66 ILE C CA 1
ATOM 1589 C C . ILE C 1 66 ? -14.836 11.567 -16.421 1.00 7.29 66 ILE C C 1
ATOM 1590 O O . ILE C 1 66 ? -14.426 12.534 -15.778 1.00 7.71 66 ILE C O 1
ATOM 1595 N N . THR C 1 67 ? -15.711 11.680 -17.418 1.00 8.22 67 THR C N 1
ATOM 1596 C CA . THR C 1 67 ? -16.222 12.982 -17.799 1.00 9.78 67 THR C CA 1
ATOM 1597 C C . THR C 1 67 ? -17.677 12.839 -18.267 1.00 9.57 67 THR C C 1
ATOM 1598 O O . THR C 1 67 ? -18.036 11.838 -18.846 1.00 10.07 67 THR C O 1
ATOM 1602 N N . PRO C 1 68 ? -18.526 13.830 -17.997 1.00 12.32 68 PRO C N 1
ATOM 1603 C CA . PRO C 1 68 ? -19.909 13.725 -18.501 1.00 13.82 68 PRO C CA 1
ATOM 1604 C C . PRO C 1 68 ? -19.877 13.680 -20.017 1.00 17.19 68 PRO C C 1
ATOM 1605 O O . PRO C 1 68 ? -19.048 14.334 -20.646 1.00 19.77 68 PRO C O 1
ATOM 1609 N N . ARG C 1 69 ? -20.804 12.939 -20.601 1.00 22.50 69 ARG C N 1
ATOM 1610 C CA . ARG C 1 69 ? -20.980 13.009 -22.043 1.00 30.63 69 ARG C CA 1
ATOM 1611 C C . ARG C 1 69 ? -21.784 14.294 -22.368 1.00 32.20 69 ARG C C 1
ATOM 1612 O O . ARG C 1 69 ? -22.737 14.594 -21.668 1.00 37.33 69 ARG C O 1
ATOM 1620 N N . ARG C 1 70 ? -21.373 15.074 -23.380 1.00 32.33 70 ARG C N 1
ATOM 1621 C CA . ARG C 1 70 ? -21.950 16.381 -23.713 1.00 33.60 70 ARG C CA 1
ATOM 1622 C C . ARG C 1 70 ? -22.316 16.442 -25.194 1.00 34.49 70 ARG C C 1
ATOM 1623 O O . ARG C 1 70 ? -22.200 15.441 -25.887 1.00 34.29 70 ARG C O 1
#

Radius of gyration: 17.94 Å; Cα contacts (8 Å, |Δi|>4): 476; chains: 3; bounding box: 58×35×29 Å

InterPro domains:
  IPR010920 LSM domain superfamily [SSF50182] (12-69)
  IPR053840 Hfq-related [NF047718] (4-66)
  IPR053840 Hfq-related [PF21979] (8-68)

Foldseek 3Di:
DDPCVVVVVLVVQQVVQFWKWWQWQVRDIDIAGWNADDPFWTWGQHPVRDTDTGGPVGTPDMGGD/DDPCVVVVVLVVQQVVQFWKWWQWQVRDIDIAGWNADDPFWTWGAHPVRDIDTGGPVGTDDIGGPD/DDPDPVVVVLVVQQVVQFWKWWQWPVRDIDIAGWNAADPFWTWGAHPPGDTDTGGPVGTPDIGGDD

B-factor: mean 17.73, std 11.94, range [5.63, 64.74]

Secondary structure (DSSP, 8-state):
--S-HHHHHHHHHHHHT-EEEEEETTS-EEEEEEEEE-SSEEEEE-TT--EEEEEGGGEEEEEE-/--S-HHHHHHHHHHHHT--EEEEETTS-EEEEEEEEE-SSEEEEE-TT--EEEEEGGGEEEEEE--/----HHHHHHHHHHHTT-EEEEEETTS-EEEEEEEEE-SSEEEEE-TTS-EEEEEGGGEEEEEE--